Protein AF-A0A843GY68-F1 (afdb_monomer_lite)

Structure (mmCIF, N/CA/C/O backbone):
data_AF-A0A843GY68-F1
#
_entry.id   AF-A0A843GY68-F1
#
loop_
_atom_site.group_PDB
_atom_site.id
_atom_site.type_symbol
_atom_site.label_atom_id
_atom_site.label_alt_id
_atom_site.label_comp_id
_atom_site.label_asym_id
_atom_site.label_entity_id
_atom_site.label_seq_id
_atom_site.pdbx_PDB_ins_code
_atom_site.Cartn_x
_atom_site.Cartn_y
_atom_site.Cartn_z
_atom_site.occupancy
_atom_site.B_iso_or_equiv
_atom_site.auth_seq_id
_atom_site.auth_comp_id
_atom_site.auth_asym_id
_atom_site.auth_atom_id
_atom_site.pdbx_PDB_model_num
ATOM 1 N N . MET A 1 1 ? -12.288 -7.534 15.900 1.00 84.44 1 MET A N 1
ATOM 2 C CA . MET A 1 1 ? -11.804 -6.198 16.306 1.00 84.44 1 MET A CA 1
ATOM 3 C C . MET A 1 1 ? -12.496 -5.190 15.407 1.00 84.44 1 MET A C 1
ATOM 5 O O . MET A 1 1 ? -12.734 -5.537 14.259 1.00 84.44 1 MET A O 1
ATOM 9 N N . SER A 1 2 ? -12.893 -4.025 15.917 1.00 94.81 2 SER A N 1
ATOM 10 C CA . SER A 1 2 ? -13.623 -3.031 15.116 1.00 94.81 2 SER A CA 1
ATOM 11 C C . SER A 1 2 ? -12.687 -1.925 14.643 1.00 94.81 2 SER A C 1
ATOM 13 O O . SER A 1 2 ? -11.782 -1.533 15.379 1.00 94.81 2 SER A O 1
ATOM 15 N N . TRP A 1 3 ? -12.935 -1.399 13.444 1.00 97.69 3 TRP A N 1
ATOM 16 C CA . TRP A 1 3 ? -12.211 -0.249 12.907 1.00 97.69 3 TRP A CA 1
ATOM 17 C C . TRP A 1 3 ? -12.383 0.993 13.786 1.00 97.69 3 TRP A C 1
ATOM 19 O O . TRP A 1 3 ? -13.499 1.360 14.160 1.00 97.69 3 TRP A O 1
ATOM 29 N N . ILE A 1 4 ? -11.280 1.690 14.050 1.00 97.62 4 ILE A N 1
ATOM 30 C CA . ILE A 1 4 ? -11.288 3.052 14.583 1.00 97.62 4 ILE A CA 1
ATOM 31 C C . ILE A 1 4 ? -11.214 4.006 13.397 1.00 97.62 4 ILE A C 1
ATOM 33 O O . ILE A 1 4 ? -10.227 4.023 12.667 1.00 97.62 4 ILE A O 1
ATOM 37 N N . ALA A 1 5 ? -12.255 4.807 13.184 1.00 96.25 5 ALA A N 1
ATOM 38 C CA . ALA A 1 5 ? -12.350 5.636 11.990 1.00 96.25 5 ALA A CA 1
ATOM 39 C C . ALA A 1 5 ? -12.949 7.016 12.277 1.00 96.25 5 ALA A C 1
ATOM 41 O O . ALA A 1 5 ? -13.860 7.166 13.090 1.00 96.25 5 ALA A O 1
ATOM 42 N N . ARG A 1 6 ? -12.411 8.044 11.611 1.00 93.75 6 ARG A N 1
ATOM 43 C CA . ARG A 1 6 ? -12.870 9.446 11.688 1.00 93.75 6 ARG A CA 1
ATOM 44 C C . ARG A 1 6 ? -12.268 10.285 10.563 1.00 93.75 6 ARG A C 1
ATOM 46 O O . ARG A 1 6 ? -11.302 9.871 9.944 1.00 93.75 6 ARG A O 1
ATOM 53 N N . GLN A 1 7 ? -12.746 11.511 10.364 1.00 87.81 7 GLN A N 1
ATOM 54 C CA . GLN A 1 7 ? -12.154 12.425 9.371 1.00 87.81 7 GLN A CA 1
ATOM 55 C C . GLN A 1 7 ? -10.707 12.845 9.712 1.00 87.81 7 GLN A C 1
ATOM 57 O O . GLN A 1 7 ? -9.918 13.156 8.824 1.00 87.81 7 GLN A O 1
ATOM 62 N N . GLY A 1 8 ? -10.351 12.865 11.002 1.00 88.56 8 GLY A N 1
ATOM 63 C CA . GLY A 1 8 ? -9.042 13.303 11.500 1.00 88.56 8 GLY A CA 1
ATOM 64 C C . GLY A 1 8 ? -7.941 12.237 11.465 1.00 88.56 8 GLY A C 1
ATOM 65 O O . GLY A 1 8 ? -8.099 11.150 10.917 1.00 88.56 8 GLY A O 1
ATOM 66 N N . ALA A 1 9 ? -6.781 12.564 12.044 1.00 92.25 9 ALA A N 1
ATOM 67 C CA . ALA A 1 9 ? -5.674 11.612 12.181 1.00 92.25 9 ALA A CA 1
ATOM 68 C C . ALA A 1 9 ? -5.931 10.653 13.347 1.00 92.25 9 ALA A C 1
ATOM 70 O O . ALA A 1 9 ? -6.607 11.007 14.324 1.00 92.25 9 ALA A O 1
ATOM 71 N N . LEU A 1 10 ? -5.375 9.453 13.244 1.00 95.56 10 LEU A N 1
ATOM 72 C CA . LEU A 1 10 ? -5.313 8.495 14.336 1.00 95.56 10 LEU A CA 1
ATOM 73 C C . LEU A 1 10 ? -4.013 8.668 15.126 1.00 95.56 10 LEU A C 1
ATOM 75 O O . LEU A 1 10 ? -2.998 9.144 14.615 1.00 95.56 10 LEU A O 1
ATOM 79 N N . THR A 1 11 ? -4.075 8.327 16.407 1.00 96.06 11 THR A N 1
ATOM 80 C CA . THR A 1 11 ? -2.903 8.148 17.266 1.00 96.06 11 THR A CA 1
ATOM 81 C C . THR A 1 11 ? -2.237 6.804 16.971 1.00 96.06 11 THR A C 1
ATOM 83 O O . THR A 1 11 ? -2.832 5.940 16.334 1.00 96.06 11 THR A O 1
ATOM 86 N N . GLN A 1 12 ? -1.018 6.596 17.475 1.00 94.94 12 GLN A N 1
ATOM 87 C CA . GLN A 1 12 ? -0.287 5.338 17.294 1.00 94.94 12 GLN A CA 1
ATOM 88 C C . GLN A 1 12 ? -1.085 4.107 17.765 1.00 94.94 12 GLN A C 1
ATOM 90 O O . GLN A 1 12 ? -1.214 3.149 17.017 1.00 94.94 12 GLN A O 1
ATOM 95 N N . SER A 1 13 ? -1.692 4.158 18.955 1.00 95.44 13 SER A N 1
ATOM 96 C CA . SER A 1 13 ? -2.490 3.040 19.488 1.00 95.44 13 SER A CA 1
ATOM 97 C C . SER A 1 13 ? -3.729 2.734 18.638 1.00 95.44 13 SER A C 1
ATOM 99 O O . SER A 1 13 ? -4.118 1.578 18.494 1.00 95.44 13 SER A O 1
ATOM 101 N N . GLU A 1 14 ? -4.356 3.755 18.056 1.00 97.44 14 GLU A N 1
ATOM 102 C CA . GLU A 1 14 ? -5.515 3.555 17.183 1.00 97.44 14 GLU A CA 1
ATOM 103 C C . GLU A 1 14 ? -5.102 3.001 15.815 1.00 97.44 14 GLU A C 1
ATOM 105 O O . GLU A 1 14 ? -5.816 2.177 15.245 1.00 97.44 14 GLU A O 1
ATOM 110 N N . MET A 1 15 ? -3.933 3.414 15.312 1.00 98.06 15 MET A N 1
ATOM 111 C CA . MET A 1 15 ? -3.320 2.813 14.128 1.00 98.06 15 MET A CA 1
ATOM 112 C C . MET A 1 15 ? -2.985 1.343 14.356 1.00 98.06 15 MET A C 1
ATOM 114 O O . MET A 1 15 ? -3.247 0.549 13.468 1.00 98.06 15 MET A O 1
ATOM 118 N N . GLU A 1 16 ? -2.460 0.972 15.524 1.00 97.12 16 GLU A N 1
ATOM 119 C CA . GLU A 1 16 ? -2.157 -0.423 15.878 1.00 97.12 16 GLU A CA 1
ATOM 120 C C . GLU A 1 16 ? -3.417 -1.299 15.886 1.00 97.12 16 GLU A C 1
ATOM 122 O O . GLU A 1 16 ? -3.423 -2.342 15.241 1.00 97.12 16 GLU A O 1
ATOM 127 N N . ASN A 1 17 ? -4.523 -0.835 16.487 1.00 97.56 17 ASN A N 1
ATOM 128 C CA . ASN A 1 17 ? -5.818 -1.530 16.401 1.00 97.56 17 ASN A CA 1
ATOM 129 C C . ASN A 1 17 ? -6.240 -1.771 14.942 1.00 97.56 17 ASN A C 1
ATOM 131 O O . ASN A 1 17 ? -6.686 -2.853 14.573 1.00 97.56 17 ASN A O 1
ATOM 135 N N . ASN A 1 18 ? -6.121 -0.756 14.089 1.00 98.69 18 ASN A N 1
ATOM 136 C CA . ASN A 1 18 ? -6.500 -0.908 12.687 1.00 98.69 18 ASN A CA 1
ATOM 137 C C . ASN A 1 18 ? -5.508 -1.785 11.914 1.00 98.69 18 ASN A C 1
ATOM 139 O O . ASN A 1 18 ? -5.925 -2.583 11.078 1.00 98.69 18 ASN A O 1
ATOM 143 N N . ALA A 1 19 ? -4.213 -1.680 12.207 1.00 98.44 19 ALA A N 1
ATOM 144 C CA . ALA A 1 19 ? -3.177 -2.508 11.614 1.00 98.44 19 ALA A CA 1
ATOM 145 C C . ALA A 1 19 ? -3.418 -3.988 11.921 1.00 98.44 19 ALA A C 1
ATOM 147 O O . ALA A 1 19 ? -3.314 -4.799 11.009 1.00 98.44 19 ALA A O 1
ATOM 148 N N . ASP A 1 20 ? -3.832 -4.344 13.140 1.00 98.25 20 ASP A N 1
ATOM 149 C CA . ASP A 1 20 ? -4.188 -5.722 13.496 1.00 98.25 20 ASP A CA 1
ATOM 150 C C . ASP A 1 20 ? -5.301 -6.294 12.602 1.00 98.25 20 ASP A C 1
ATOM 152 O O . ASP A 1 20 ? -5.239 -7.462 12.207 1.00 98.25 20 ASP A O 1
ATOM 156 N N . ILE A 1 21 ? -6.290 -5.477 12.219 1.00 98.56 21 ILE A N 1
ATOM 157 C CA . ILE A 1 21 ? -7.351 -5.879 11.280 1.00 98.56 21 ILE A CA 1
ATOM 158 C C . ILE A 1 21 ? -6.764 -6.135 9.886 1.00 98.56 21 ILE A C 1
ATOM 160 O O . ILE A 1 21 ? -7.010 -7.190 9.296 1.00 98.56 21 ILE A O 1
ATOM 164 N N . VAL A 1 22 ? -5.942 -5.207 9.380 1.00 98.75 22 VAL A N 1
ATOM 165 C CA . VAL A 1 22 ? -5.261 -5.337 8.078 1.00 98.75 22 VAL A CA 1
ATOM 166 C C . VAL A 1 22 ? -4.391 -6.593 8.033 1.00 98.75 22 VAL A C 1
ATOM 168 O O . VAL A 1 22 ? -4.473 -7.377 7.087 1.00 98.75 22 VAL A O 1
ATOM 171 N N . ILE A 1 23 ? -3.577 -6.797 9.070 1.00 98.62 23 ILE A N 1
ATOM 172 C CA . ILE A 1 23 ? -2.660 -7.929 9.211 1.00 98.62 23 ILE A CA 1
ATOM 173 C C . ILE A 1 23 ? -3.448 -9.235 9.222 1.00 98.62 23 ILE A C 1
ATOM 175 O O . ILE A 1 23 ? -3.124 -10.148 8.462 1.00 98.62 23 ILE A O 1
ATOM 179 N N . ALA A 1 24 ? -4.492 -9.329 10.049 1.00 98.19 24 ALA 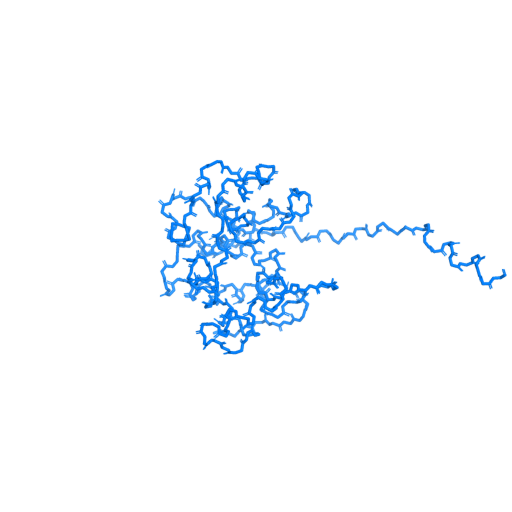A N 1
ATOM 180 C CA . ALA A 1 24 ? -5.314 -10.529 10.145 1.00 98.19 24 ALA A CA 1
ATOM 181 C C . ALA A 1 24 ? -5.966 -10.876 8.799 1.00 98.19 24 ALA A C 1
ATOM 183 O O . ALA A 1 24 ? -5.886 -12.026 8.359 1.00 98.19 24 ALA A O 1
ATOM 184 N N . TYR A 1 25 ? -6.556 -9.889 8.118 1.00 98.50 25 TYR A N 1
ATOM 185 C CA . TYR A 1 25 ? -7.191 -10.104 6.822 1.00 98.50 25 TYR A CA 1
ATOM 186 C C . TYR A 1 25 ? -6.181 -10.542 5.755 1.00 98.50 25 TYR A C 1
ATOM 188 O O . TYR A 1 25 ? -6.357 -11.595 5.139 1.00 98.50 25 TYR A O 1
ATOM 196 N N . TYR A 1 26 ? -5.089 -9.801 5.558 1.00 98.69 26 TYR A N 1
ATOM 197 C CA . TYR A 1 26 ? -4.126 -10.125 4.506 1.00 98.69 26 TYR A CA 1
ATOM 198 C C . TYR A 1 26 ? -3.359 -11.428 4.759 1.00 98.69 26 TYR A C 1
ATOM 200 O O . TYR A 1 26 ? -3.131 -12.184 3.811 1.00 98.69 26 TYR A O 1
ATOM 208 N N . ARG A 1 27 ? -3.060 -11.775 6.018 1.00 98.44 27 ARG A N 1
ATOM 209 C CA . ARG A 1 27 ? -2.537 -13.110 6.355 1.00 98.44 27 ARG A CA 1
ATOM 210 C C . ARG A 1 27 ? -3.541 -14.211 6.025 1.00 98.44 27 ARG A C 1
ATOM 212 O O . ARG A 1 27 ? -3.147 -15.242 5.487 1.00 98.44 27 ARG A O 1
ATOM 219 N N . SER A 1 28 ? -4.835 -13.993 6.287 1.00 98.00 28 SER A N 1
ATOM 220 C CA . SER A 1 28 ? -5.879 -14.995 6.012 1.00 98.00 28 SER A CA 1
ATOM 221 C C . SER A 1 28 ? -6.009 -15.357 4.527 1.00 98.00 28 SER A C 1
ATOM 223 O O . SER A 1 28 ? -6.431 -16.466 4.206 1.00 98.00 28 SER A O 1
ATOM 225 N N . ILE A 1 29 ? -5.596 -14.459 3.625 1.00 97.75 29 ILE A N 1
ATOM 226 C CA . ILE A 1 29 ? -5.596 -14.681 2.170 1.00 97.75 29 ILE A CA 1
ATOM 227 C C . ILE A 1 29 ? -4.186 -14.915 1.594 1.00 97.75 29 ILE A C 1
ATOM 229 O O . ILE A 1 29 ? -4.014 -14.915 0.373 1.00 97.75 29 ILE A O 1
ATOM 233 N N . GLY A 1 30 ? -3.184 -15.126 2.455 1.00 97.94 30 GLY A N 1
ATOM 234 C CA . GLY A 1 30 ? -1.840 -15.564 2.072 1.00 97.94 30 GLY A CA 1
ATOM 235 C C . GLY A 1 30 ? -0.910 -14.480 1.517 1.00 97.94 30 GLY A C 1
ATOM 236 O O . GLY A 1 30 ? -0.037 -14.805 0.713 1.00 97.94 30 GLY A O 1
ATOM 237 N N . ILE A 1 31 ? -1.085 -13.210 1.896 1.00 98.62 31 ILE A N 1
ATOM 238 C CA . ILE A 1 31 ? -0.130 -12.146 1.537 1.00 98.62 31 ILE A CA 1
ATOM 239 C C . ILE A 1 31 ? 1.125 -12.255 2.413 1.00 98.62 31 ILE A C 1
ATOM 241 O O . ILE A 1 31 ? 1.020 -12.524 3.608 1.00 98.62 31 ILE A O 1
ATOM 245 N N . ASP A 1 32 ? 2.303 -12.029 1.822 1.00 98.69 32 ASP A N 1
ATOM 246 C CA . ASP A 1 32 ? 3.580 -12.046 2.546 1.00 98.69 32 ASP A CA 1
ATOM 247 C C . ASP A 1 32 ? 3.650 -10.937 3.608 1.00 98.69 32 ASP A C 1
ATOM 249 O O . ASP A 1 32 ? 3.289 -9.788 3.344 1.00 98.69 32 ASP A O 1
ATOM 253 N N . ASP A 1 33 ? 4.186 -11.246 4.791 1.00 98.69 33 ASP A N 1
ATOM 254 C CA . ASP A 1 33 ? 4.285 -10.292 5.904 1.00 98.69 33 ASP A CA 1
ATOM 255 C C . ASP A 1 33 ? 5.135 -9.055 5.546 1.00 98.69 33 ASP A C 1
ATOM 257 O O . ASP A 1 33 ? 4.864 -7.950 6.030 1.00 98.69 33 ASP A O 1
ATOM 261 N N . SER A 1 34 ? 6.142 -9.179 4.671 1.00 98.75 34 SER A N 1
ATOM 262 C CA . SER A 1 34 ? 6.937 -8.018 4.239 1.00 98.75 34 SER A CA 1
ATOM 263 C C . SER A 1 34 ? 6.105 -7.101 3.350 1.00 98.75 34 SER A C 1
ATOM 265 O O . SER A 1 34 ? 6.209 -5.876 3.449 1.00 98.75 34 SER A O 1
ATOM 267 N N . THR A 1 35 ? 5.233 -7.686 2.530 1.00 98.88 35 THR A N 1
ATOM 268 C CA . THR A 1 35 ? 4.278 -6.951 1.701 1.00 98.88 35 THR A CA 1
ATOM 269 C C . THR A 1 35 ? 3.173 -6.312 2.538 1.00 98.88 35 THR A C 1
ATOM 271 O O . THR A 1 35 ? 2.864 -5.139 2.328 1.00 98.88 35 THR A O 1
ATOM 274 N N . ILE A 1 36 ? 2.635 -7.010 3.543 1.00 98.88 36 ILE A N 1
ATOM 275 C CA . ILE A 1 36 ? 1.677 -6.430 4.500 1.00 98.88 36 ILE A CA 1
ATOM 276 C C . ILE A 1 36 ? 2.300 -5.214 5.195 1.00 98.88 36 ILE A C 1
ATOM 278 O O . ILE A 1 36 ? 1.698 -4.140 5.227 1.00 98.88 36 ILE A O 1
ATOM 282 N N . SER A 1 37 ? 3.540 -5.349 5.675 1.00 98.81 37 SER A N 1
ATOM 283 C CA . SER A 1 37 ? 4.295 -4.254 6.300 1.00 98.81 37 SER A CA 1
ATOM 284 C C . SER A 1 37 ? 4.462 -3.054 5.366 1.00 98.81 37 SER A C 1
ATOM 286 O O . SER A 1 37 ? 4.322 -1.906 5.784 1.00 98.81 37 SER A O 1
ATOM 288 N N . ALA A 1 38 ? 4.763 -3.308 4.091 1.00 98.88 38 ALA A N 1
ATOM 289 C CA . ALA A 1 38 ? 4.929 -2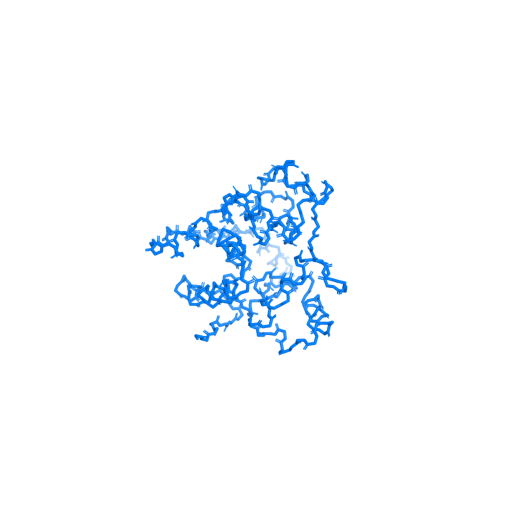.281 3.070 1.00 98.88 38 ALA A CA 1
ATOM 290 C C . ALA A 1 38 ? 3.631 -1.520 2.767 1.00 98.88 38 ALA A C 1
ATOM 292 O O . ALA A 1 38 ? 3.656 -0.290 2.656 1.00 98.88 38 ALA A O 1
ATOM 293 N N . ILE A 1 39 ? 2.507 -2.234 2.664 1.00 98.88 39 ILE A N 1
ATOM 294 C CA . ILE A 1 39 ? 1.180 -1.634 2.481 1.00 98.88 39 ILE A CA 1
ATOM 295 C C . ILE A 1 39 ? 0.828 -0.782 3.707 1.00 98.88 39 ILE A C 1
ATOM 297 O O . ILE A 1 39 ? 0.478 0.386 3.549 1.00 98.88 39 ILE A O 1
ATOM 301 N N . LEU A 1 40 ? 1.014 -1.303 4.925 1.00 98.88 40 LEU A N 1
ATOM 302 C CA . LEU A 1 40 ? 0.791 -0.553 6.169 1.00 98.88 40 LEU A CA 1
ATOM 303 C C . LEU A 1 40 ? 1.660 0.703 6.263 1.00 98.88 40 LEU A C 1
ATOM 305 O O . LEU A 1 40 ? 1.170 1.765 6.640 1.00 98.88 40 LEU A O 1
ATOM 309 N N . GLY A 1 41 ? 2.934 0.613 5.872 1.00 98.69 41 GLY A N 1
ATOM 310 C CA . GLY A 1 41 ? 3.836 1.763 5.851 1.00 98.69 41 GLY A CA 1
ATOM 311 C C . GLY A 1 41 ? 3.352 2.885 4.930 1.00 98.69 41 GLY A C 1
ATOM 312 O O . GLY A 1 41 ? 3.528 4.062 5.249 1.00 98.69 41 GLY A O 1
ATOM 313 N N . ASN A 1 42 ? 2.698 2.543 3.818 1.00 98.81 42 ASN A N 1
ATOM 314 C CA . ASN A 1 42 ? 2.052 3.520 2.946 1.00 98.81 42 ASN A CA 1
ATOM 315 C C . ASN A 1 42 ? 0.731 4.025 3.542 1.00 98.81 42 ASN A C 1
ATOM 317 O O . ASN A 1 42 ? 0.589 5.234 3.703 1.00 98.81 42 ASN A O 1
ATOM 321 N N . MET A 1 43 ? -0.160 3.138 3.996 1.00 98.75 43 MET A N 1
ATOM 322 C CA . MET A 1 43 ? -1.428 3.509 4.646 1.00 98.75 43 MET A CA 1
ATOM 323 C C . MET A 1 43 ? -1.236 4.436 5.857 1.00 98.75 43 MET A C 1
ATOM 325 O O . MET A 1 43 ? -2.037 5.341 6.086 1.00 98.75 43 MET A O 1
ATOM 329 N N . GLU A 1 44 ? -0.174 4.256 6.646 1.00 98.38 44 GLU A N 1
ATOM 330 C CA . GLU A 1 44 ? 0.170 5.165 7.745 1.00 98.38 44 GLU A CA 1
ATOM 331 C C . GLU A 1 44 ? 0.438 6.586 7.232 1.00 98.38 44 GLU A C 1
ATOM 333 O O . GLU A 1 44 ? -0.048 7.560 7.809 1.00 98.38 44 GLU A O 1
ATOM 338 N N . ASN A 1 45 ? 1.200 6.708 6.142 1.00 96.75 45 ASN A N 1
ATOM 339 C CA . ASN A 1 45 ? 1.577 7.999 5.575 1.00 96.75 45 ASN A CA 1
ATOM 340 C C . ASN A 1 45 ? 0.430 8.659 4.797 1.00 96.75 45 ASN A C 1
ATOM 342 O O . ASN A 1 45 ? 0.357 9.886 4.797 1.00 96.75 45 ASN A O 1
ATOM 346 N N . GLU A 1 46 ? -0.467 7.869 4.206 1.00 96.25 46 GLU A N 1
ATOM 347 C CA . GLU A 1 46 ? -1.651 8.357 3.496 1.00 96.25 46 GLU A CA 1
ATOM 348 C C . GLU A 1 46 ? -2.779 8.757 4.451 1.00 96.25 46 GLU A C 1
ATOM 350 O O . GLU A 1 46 ? -3.347 9.848 4.368 1.00 96.25 46 GLU A O 1
ATOM 355 N N . SER A 1 47 ? -3.110 7.876 5.396 1.00 97.56 47 SER A N 1
ATOM 356 C CA . SER A 1 47 ? -4.358 7.985 6.145 1.00 97.56 47 SER A CA 1
ATOM 357 C C . SER A 1 47 ? -4.229 7.835 7.645 1.00 97.56 47 SER A C 1
ATOM 359 O O . SER A 1 47 ? -5.233 7.982 8.339 1.00 97.56 47 SER A O 1
ATOM 361 N N . THR A 1 48 ? -3.033 7.584 8.185 1.00 97.81 48 THR A N 1
ATOM 362 C CA . THR A 1 48 ? -2.880 7.035 9.542 1.00 97.81 48 THR A CA 1
ATOM 363 C C . THR A 1 48 ? -3.726 5.766 9.712 1.00 97.81 48 THR A C 1
ATOM 365 O O . THR A 1 48 ? -4.429 5.629 10.704 1.00 97.81 48 THR A O 1
ATOM 368 N N . ILE A 1 49 ? -3.722 4.886 8.698 1.00 98.50 49 ILE A N 1
ATOM 369 C CA . ILE A 1 49 ? -4.465 3.608 8.658 1.00 98.50 49 ILE A CA 1
ATOM 370 C C . ILE A 1 49 ? -5.950 3.807 9.005 1.00 98.50 49 ILE A C 1
ATOM 372 O O . ILE A 1 49 ? -6.521 3.114 9.844 1.00 98.50 49 ILE A O 1
ATOM 376 N N . ASN A 1 50 ? -6.582 4.813 8.402 1.00 98.25 50 ASN A N 1
ATOM 377 C CA . ASN A 1 50 ? -7.940 5.229 8.743 1.00 98.25 50 ASN A CA 1
ATOM 378 C C . ASN A 1 50 ? -8.856 5.164 7.515 1.00 98.25 50 ASN A C 1
ATOM 380 O O . ASN A 1 50 ? -8.708 5.984 6.603 1.00 98.25 50 ASN A O 1
ATOM 384 N N . PRO A 1 51 ? -9.855 4.266 7.498 1.00 98.00 51 PRO A N 1
ATOM 385 C CA . PRO A 1 51 ? -10.717 4.081 6.332 1.00 98.00 51 PRO A CA 1
ATOM 386 C C . PRO A 1 51 ? -11.672 5.259 6.074 1.00 98.00 51 PRO A C 1
ATOM 388 O O . PRO A 1 51 ? -12.274 5.330 5.006 1.00 98.00 51 PRO A O 1
ATOM 391 N N . LEU A 1 52 ? -11.800 6.209 7.011 1.00 96.62 52 LEU A N 1
ATOM 392 C CA . LEU A 1 52 ? -12.610 7.425 6.852 1.00 96.62 52 LEU A CA 1
ATOM 393 C C . LEU A 1 52 ? -11.775 8.706 6.723 1.00 96.62 52 LEU A C 1
ATOM 395 O O . LEU A 1 52 ? -12.329 9.809 6.802 1.00 96.62 52 LEU A O 1
ATOM 399 N N . ARG A 1 53 ? -10.454 8.595 6.527 1.00 95.19 53 ARG A N 1
ATOM 400 C CA . ARG A 1 53 ? -9.618 9.771 6.288 1.00 95.19 53 ARG A CA 1
ATOM 401 C C . ARG A 1 53 ? -10.063 10.484 5.015 1.00 95.19 53 ARG A C 1
ATOM 403 O O . ARG A 1 53 ? -10.173 9.861 3.964 1.00 95.19 53 ARG A O 1
ATOM 410 N N . GLN A 1 54 ? -10.228 11.798 5.110 1.00 91.12 54 GLN A N 1
ATOM 411 C CA . GLN A 1 54 ? -10.432 12.683 3.966 1.00 91.12 54 GLN A CA 1
ATOM 412 C C . GLN A 1 54 ? -9.256 13.646 3.843 1.00 91.12 54 GLN A C 1
ATOM 414 O O . GLN A 1 54 ? -8.777 14.185 4.846 1.00 91.12 54 GLN A O 1
ATOM 419 N N . GLU A 1 55 ? -8.796 13.867 2.617 1.00 85.38 55 GLU A N 1
ATOM 420 C CA . GLU A 1 55 ? -7.787 14.874 2.325 1.00 85.38 55 GLU A CA 1
ATOM 421 C C . GLU A 1 55 ? -8.338 16.281 2.611 1.00 85.38 55 GLU A C 1
ATOM 423 O O . GLU A 1 55 ? -9.392 16.682 2.108 1.00 85.38 55 GLU A O 1
ATOM 428 N N . THR A 1 56 ? -7.622 17.075 3.409 1.00 80.12 56 THR A N 1
ATOM 429 C CA . THR A 1 56 ? -8.042 18.447 3.717 1.00 80.12 56 THR A CA 1
ATOM 430 C C . THR A 1 56 ? -7.948 19.327 2.471 1.00 80.12 56 THR A C 1
ATOM 432 O O . THR A 1 56 ? -6.857 19.721 2.071 1.00 80.12 56 THR A O 1
ATOM 435 N N . GLY A 1 57 ? -9.098 19.698 1.902 1.00 75.75 57 GLY A N 1
ATOM 436 C CA . GLY A 1 57 ? -9.165 20.569 0.723 1.00 75.75 57 GLY A CA 1
ATOM 437 C C . GLY A 1 57 ? -8.844 19.871 -0.601 1.00 75.75 57 GLY A C 1
ATOM 438 O O . GLY A 1 57 ? -8.679 20.559 -1.606 1.00 75.75 57 GLY A O 1
ATOM 439 N N . GLY A 1 58 ? -8.768 18.537 -0.601 1.00 83.06 58 GLY A N 1
ATOM 440 C CA . GLY A 1 58 ? -8.520 17.721 -1.786 1.00 83.06 58 GLY A CA 1
ATOM 441 C C . GLY A 1 58 ? -9.623 16.693 -2.030 1.00 83.06 58 GLY A C 1
ATOM 442 O O . GLY A 1 58 ? -10.785 16.947 -1.705 1.00 83.06 58 GLY A O 1
ATOM 443 N N . GLN A 1 59 ? -9.287 15.572 -2.670 1.00 88.81 59 GLN A N 1
ATOM 444 C CA . GLN A 1 59 ? -10.254 14.547 -3.110 1.00 88.81 59 GLN A CA 1
ATOM 445 C C . GLN A 1 59 ? -9.878 13.123 -2.670 1.00 88.81 59 GLN A C 1
ATOM 447 O O . GLN A 1 59 ? -10.616 12.188 -2.994 1.00 88.81 59 GLN A O 1
ATOM 452 N N . GLY A 1 60 ? -8.768 12.967 -1.940 1.00 91.31 60 GLY A N 1
ATOM 453 C CA . GLY A 1 60 ? -8.335 11.694 -1.373 1.00 91.31 60 GLY A CA 1
ATOM 454 C C . GLY A 1 60 ? -9.264 11.176 -0.275 1.00 91.31 60 GLY A C 1
ATOM 455 O O . GLY A 1 60 ? -9.734 11.932 0.586 1.00 91.31 60 GLY A O 1
ATOM 456 N N . PHE A 1 61 ? -9.527 9.869 -0.297 1.00 96.44 61 PHE A N 1
ATOM 457 C CA . PHE A 1 61 ? -10.361 9.190 0.695 1.00 96.44 61 PHE A CA 1
ATOM 458 C C . PHE A 1 61 ? -9.806 7.818 1.087 1.00 96.44 61 PHE A C 1
ATOM 460 O O . PHE A 1 61 ? -9.280 7.093 0.249 1.00 96.44 61 PHE A O 1
ATOM 467 N N . GLY A 1 62 ? -9.989 7.431 2.348 1.00 97.44 62 GLY A N 1
ATOM 468 C CA . GLY A 1 62 ? -9.763 6.064 2.817 1.00 97.44 62 GLY A CA 1
ATOM 469 C C . GLY A 1 62 ? -8.298 5.694 3.037 1.00 97.44 62 GLY A C 1
ATOM 470 O O . GLY A 1 62 ? -7.424 6.565 3.092 1.00 97.44 62 GLY A O 1
ATOM 471 N N . LEU A 1 63 ? -8.056 4.387 3.191 1.00 98.44 63 LEU A N 1
ATOM 472 C CA . LEU A 1 63 ? -6.789 3.807 3.655 1.00 98.44 63 LEU A CA 1
ATOM 473 C C . LEU A 1 63 ? -5.566 4.244 2.836 1.00 98.44 63 LEU A C 1
ATOM 475 O O . LEU A 1 63 ? -4.535 4.565 3.426 1.00 98.44 63 LEU A O 1
ATOM 479 N N . VAL A 1 64 ? -5.709 4.279 1.511 1.00 97.94 64 VAL A N 1
ATOM 480 C CA . VAL A 1 64 ? -4.654 4.613 0.532 1.00 97.94 64 VAL A CA 1
ATOM 481 C C . VAL A 1 64 ? -4.948 5.924 -0.209 1.00 97.94 64 VAL A C 1
ATOM 483 O O . VAL A 1 64 ? -4.414 6.181 -1.273 1.00 97.94 64 VAL A O 1
ATOM 486 N N . GLN A 1 65 ? -5.850 6.758 0.327 1.00 96.75 65 GLN A N 1
ATOM 487 C CA . GLN A 1 65 ? -6.214 8.053 -0.267 1.00 96.75 65 GLN A CA 1
ATOM 488 C C . GLN A 1 65 ? -6.583 7.973 -1.764 1.00 96.75 65 GLN A C 1
ATOM 490 O O . GLN A 1 65 ? -6.087 8.757 -2.574 1.00 96.75 65 GLN A O 1
ATOM 495 N N . TRP A 1 66 ? -7.517 7.081 -2.133 1.00 97.69 66 TRP A N 1
ATOM 496 C CA . TRP A 1 66 ? -8.058 7.016 -3.499 1.00 97.69 66 TRP A CA 1
ATOM 497 C C . TRP A 1 66 ? -8.463 8.406 -3.981 1.00 97.69 66 TRP A C 1
ATOM 499 O O . TRP A 1 66 ? -9.304 9.063 -3.358 1.00 97.69 66 TRP A O 1
ATOM 509 N N . THR A 1 67 ? -7.856 8.842 -5.083 1.00 93.38 67 THR A N 1
ATOM 510 C CA . THR A 1 67 ? -7.969 10.216 -5.568 1.00 93.38 67 THR A CA 1
ATOM 511 C C . THR A 1 67 ? -8.331 10.234 -7.057 1.00 93.38 67 THR A C 1
ATOM 513 O O . THR A 1 67 ? -7.510 9.837 -7.882 1.00 93.38 67 THR A O 1
ATOM 516 N N . PRO A 1 68 ? -9.520 10.747 -7.434 1.00 94.81 68 PRO A N 1
ATOM 517 C CA . PRO A 1 68 ? -10.628 11.144 -6.555 1.00 94.81 68 PRO A CA 1
ATOM 518 C C . PRO A 1 68 ? -11.340 9.936 -5.914 1.00 94.81 68 PRO A C 1
ATOM 520 O O . PRO A 1 68 ? -11.287 8.826 -6.439 1.00 94.81 68 PRO A O 1
ATOM 523 N N . VAL A 1 69 ? -12.100 10.163 -4.833 1.00 95.19 69 VAL A N 1
ATOM 524 C CA . VAL A 1 69 ? -12.915 9.128 -4.149 1.00 95.19 69 VAL A CA 1
ATOM 525 C C . VAL A 1 69 ? -13.833 8.316 -5.078 1.00 95.19 69 VAL A C 1
ATOM 527 O O . VAL A 1 69 ? -14.171 7.171 -4.773 1.00 95.19 69 VAL A O 1
ATOM 530 N N . SER A 1 70 ? -14.226 8.870 -6.230 1.00 96.00 70 SER A N 1
ATOM 531 C CA . SER A 1 70 ? -15.046 8.165 -7.219 1.00 96.00 70 SER A CA 1
ATOM 532 C C . SER A 1 70 ? -14.355 6.940 -7.826 1.00 96.00 70 SER A C 1
ATOM 534 O O . SER A 1 70 ? -15.056 6.038 -8.279 1.00 96.00 70 SER A O 1
ATOM 536 N N . VAL A 1 71 ? -13.018 6.858 -7.789 1.00 97.44 71 VAL A N 1
ATOM 537 C CA . VAL A 1 71 ? -12.267 5.652 -8.181 1.00 97.44 71 VAL A CA 1
ATOM 538 C C . VAL A 1 71 ? -12.649 4.487 -7.270 1.00 97.44 71 VAL A C 1
ATOM 540 O O . VAL A 1 71 ? -13.143 3.471 -7.754 1.00 97.44 71 VAL A O 1
ATOM 543 N N . LEU A 1 72 ? -12.560 4.673 -5.947 1.00 98.19 72 LEU A N 1
ATOM 544 C CA . LEU A 1 72 ? -12.967 3.657 -4.973 1.00 98.19 72 LEU A CA 1
ATOM 545 C C . LEU A 1 72 ? -14.448 3.281 -5.129 1.00 98.19 72 LEU A C 1
ATOM 547 O O . LEU A 1 72 ? -14.792 2.102 -5.100 1.00 98.19 72 LEU A O 1
ATOM 551 N N . GLN A 1 73 ? -15.334 4.264 -5.315 1.00 98.19 73 GLN A N 1
ATOM 552 C CA . GLN A 1 73 ? -16.769 4.013 -5.516 1.00 98.19 73 GLN A CA 1
ATOM 553 C C . GLN A 1 73 ? -17.040 3.177 -6.778 1.00 98.19 73 GLN A C 1
ATOM 555 O O . GLN A 1 73 ? -17.848 2.244 -6.748 1.00 98.19 73 GLN A O 1
ATOM 560 N N . SER A 1 74 ? -16.349 3.492 -7.876 1.00 98.38 74 SER A N 1
ATOM 561 C CA . SER A 1 74 ? -16.420 2.743 -9.131 1.00 98.38 74 SER A CA 1
ATOM 562 C C . SER A 1 74 ? -15.899 1.319 -8.948 1.00 98.38 74 SER A C 1
ATOM 564 O O . SER A 1 74 ? -16.577 0.365 -9.319 1.00 98.38 74 SER A O 1
ATOM 566 N N . HIS A 1 75 ? -14.750 1.145 -8.291 1.00 98.62 75 HIS A N 1
ATOM 567 C CA . HIS A 1 75 ? -14.162 -0.175 -8.061 1.00 98.62 75 HIS A CA 1
ATOM 568 C C . HIS A 1 75 ? -15.022 -1.038 -7.135 1.00 98.62 75 HIS A C 1
ATOM 570 O O . HIS A 1 75 ? -15.250 -2.208 -7.432 1.00 98.62 75 HIS A O 1
ATOM 576 N N . CYS A 1 76 ? -15.603 -0.453 -6.084 1.00 98.62 76 CYS A N 1
ATOM 577 C CA . CYS A 1 76 ? -16.605 -1.119 -5.252 1.00 98.62 76 CYS A CA 1
ATOM 578 C C . CYS A 1 76 ? -17.802 -1.591 -6.089 1.00 98.62 76 CYS A C 1
ATOM 580 O O . CYS A 1 76 ? -18.221 -2.738 -5.969 1.00 98.62 76 CYS A O 1
ATOM 582 N N . THR A 1 77 ? -18.307 -0.742 -6.990 1.00 98.50 77 THR A N 1
ATOM 583 C CA . THR A 1 77 ? -19.415 -1.094 -7.893 1.00 98.50 77 THR A CA 1
ATOM 584 C C . THR A 1 77 ? -19.038 -2.251 -8.821 1.00 98.50 77 THR A C 1
ATOM 586 O O . THR A 1 77 ? -19.781 -3.227 -8.906 1.00 98.50 77 THR A O 1
ATOM 589 N N . THR A 1 78 ? -17.869 -2.188 -9.466 1.00 98.50 78 THR A N 1
ATOM 590 C CA . THR A 1 78 ? -17.355 -3.244 -10.357 1.00 98.50 78 THR A CA 1
ATOM 591 C C . THR A 1 78 ? -17.177 -4.579 -9.632 1.00 98.50 78 THR A C 1
ATOM 593 O O . THR A 1 78 ? -17.422 -5.635 -10.213 1.00 98.50 78 THR A O 1
ATOM 596 N N . LEU A 1 79 ? -16.770 -4.545 -8.363 1.00 98.44 79 LEU A N 1
ATOM 597 C CA . LEU A 1 79 ? -16.526 -5.734 -7.544 1.00 98.44 79 LEU A CA 1
ATOM 598 C C . LEU A 1 79 ? -17.771 -6.223 -6.785 1.00 98.44 79 LEU A C 1
ATOM 600 O O . LEU A 1 79 ? -17.714 -7.275 -6.154 1.00 98.44 79 LEU A O 1
ATOM 604 N N . GLY A 1 80 ? -18.886 -5.486 -6.829 1.00 98.31 80 GLY A N 1
ATOM 605 C CA . GLY A 1 80 ? -20.089 -5.805 -6.055 1.00 98.31 80 GLY A CA 1
ATOM 606 C C . GLY A 1 80 ? -19.912 -5.640 -4.539 1.00 98.31 80 GLY A C 1
ATOM 607 O O . GLY A 1 80 ? -20.558 -6.345 -3.767 1.00 98.31 80 GLY A O 1
ATOM 608 N N . LEU A 1 81 ? -19.032 -4.731 -4.108 1.00 98.38 81 LEU A N 1
ATOM 609 C CA . LEU A 1 81 ? -18.707 -4.467 -2.706 1.00 98.38 81 LEU A CA 1
ATOM 610 C C . LEU A 1 81 ? -19.379 -3.180 -2.208 1.00 98.38 81 LEU A C 1
ATOM 612 O O . LEU A 1 81 ? -19.474 -2.189 -2.930 1.00 98.38 81 LEU A O 1
ATOM 616 N N . SER A 1 82 ? -19.839 -3.168 -0.954 1.00 97.56 82 SER A N 1
ATOM 617 C CA . SER A 1 82 ? -20.412 -1.974 -0.317 1.00 97.56 82 SER A CA 1
ATOM 618 C C . SER A 1 82 ? -20.462 -2.106 1.216 1.00 97.56 82 SER A C 1
ATOM 620 O O . SER A 1 82 ? -20.554 -3.235 1.699 1.00 97.56 82 SER A O 1
ATOM 622 N N . PRO A 1 83 ? -20.465 -0.991 1.976 1.00 97.69 83 PRO A N 1
ATOM 623 C CA . PRO A 1 83 ? -20.248 0.383 1.518 1.00 97.69 83 PRO A CA 1
ATOM 624 C C . PRO A 1 83 ? -18.750 0.712 1.379 1.00 97.69 83 PRO A C 1
ATOM 626 O O . PRO A 1 83 ? -17.925 0.220 2.137 1.00 97.69 83 PRO A O 1
ATOM 629 N N . TYR A 1 84 ? -18.390 1.616 0.461 1.00 97.38 84 TYR A N 1
ATOM 630 C CA . TYR A 1 84 ? -16.987 2.016 0.232 1.00 97.38 84 TYR A CA 1
ATOM 631 C C . TYR A 1 84 ? -16.317 2.688 1.449 1.00 97.38 84 TYR A C 1
ATOM 633 O O . TYR A 1 84 ? -15.099 2.829 1.514 1.00 97.38 84 TYR A O 1
ATOM 641 N N . THR A 1 85 ? -17.115 3.143 2.415 1.00 96.88 85 THR A N 1
ATOM 642 C CA . THR A 1 85 ? -16.658 3.751 3.669 1.00 96.88 85 THR A CA 1
ATOM 643 C C . THR A 1 85 ? -16.214 2.724 4.713 1.00 96.88 85 THR A C 1
ATOM 645 O O . THR A 1 85 ? -15.703 3.118 5.758 1.00 96.88 85 THR A O 1
ATOM 648 N N . ASP A 1 86 ? -16.444 1.434 4.467 1.00 97.81 86 ASP A N 1
ATOM 649 C CA . ASP A 1 86 ? -16.012 0.345 5.339 1.00 97.81 86 ASP A CA 1
ATOM 650 C C . ASP A 1 86 ? -14.547 -0.022 5.055 1.00 97.81 86 ASP A C 1
ATOM 652 O O . ASP A 1 86 ? -14.143 -0.188 3.901 1.00 97.81 86 ASP A O 1
ATOM 656 N N . GLY A 1 87 ? -13.745 -0.152 6.114 1.00 98.19 87 GLY A N 1
ATOM 657 C CA . GLY A 1 87 ? -12.351 -0.565 6.003 1.00 98.19 87 GLY A CA 1
ATOM 658 C C . GLY A 1 87 ? -12.202 -1.987 5.463 1.00 98.19 87 GLY A C 1
ATOM 659 O O . GLY A 1 87 ? -11.317 -2.219 4.644 1.00 98.19 87 GLY A O 1
ATOM 660 N N . ASP A 1 88 ? -13.101 -2.910 5.814 1.00 98.50 88 ASP A N 1
ATOM 661 C CA . ASP A 1 88 ? -13.054 -4.291 5.311 1.00 98.50 88 ASP A CA 1
ATOM 662 C C . ASP A 1 88 ? -13.329 -4.345 3.803 1.00 98.50 88 ASP A C 1
ATOM 664 O O . ASP A 1 88 ? -12.729 -5.137 3.072 1.00 98.50 88 ASP A O 1
ATOM 668 N N . VAL A 1 89 ? -14.211 -3.468 3.315 1.00 98.75 89 VAL A N 1
ATOM 669 C CA . VAL A 1 89 ? -14.469 -3.296 1.879 1.00 98.75 89 VAL A CA 1
ATOM 670 C C . VAL A 1 89 ? -13.245 -2.702 1.187 1.00 98.75 89 VAL A C 1
ATOM 672 O O . VAL A 1 89 ? -12.825 -3.214 0.154 1.00 98.75 89 VAL A O 1
ATOM 675 N N . GLN A 1 90 ? -12.624 -1.673 1.766 1.00 98.81 90 GLN A N 1
ATOM 676 C CA . GLN A 1 90 ? -11.413 -1.065 1.208 1.00 98.81 90 GLN A CA 1
ATOM 677 C C . GLN A 1 90 ? -10.255 -2.073 1.087 1.00 98.81 90 GLN A C 1
ATOM 679 O O . GLN A 1 90 ? -9.587 -2.101 0.056 1.00 98.81 90 GLN A O 1
ATOM 684 N N . LEU A 1 91 ? -10.050 -2.959 2.070 1.00 98.62 91 LEU A N 1
ATOM 685 C CA . LEU A 1 91 ? -9.044 -4.029 1.973 1.00 98.62 91 LEU A CA 1
ATOM 686 C C . LEU A 1 91 ? -9.353 -5.049 0.869 1.00 98.62 91 LEU A C 1
ATOM 688 O O . LEU A 1 91 ? -8.440 -5.546 0.205 1.00 98.62 91 LEU A O 1
ATOM 692 N N . GLN A 1 92 ? -10.632 -5.361 0.654 1.00 98.50 92 GLN A N 1
ATOM 693 C CA . GLN A 1 92 ? -11.060 -6.239 -0.437 1.00 98.50 92 GLN A CA 1
ATOM 694 C C . GLN A 1 92 ? -10.839 -5.618 -1.820 1.00 98.50 92 GLN A C 1
ATOM 696 O O . GLN A 1 92 ? -10.604 -6.363 -2.766 1.00 98.50 92 GLN A O 1
ATOM 701 N N . VAL A 1 93 ? -10.881 -4.288 -1.941 1.00 98.81 93 VAL A N 1
ATOM 702 C CA . VAL A 1 93 ? -10.678 -3.558 -3.206 1.00 98.81 93 VAL A CA 1
ATOM 703 C C . VAL A 1 93 ? -9.195 -3.485 -3.606 1.00 98.81 93 VAL A C 1
ATOM 705 O O . VAL A 1 93 ? -8.870 -3.728 -4.768 1.00 98.81 93 VAL A O 1
ATOM 708 N N . ILE A 1 94 ? -8.285 -3.295 -2.645 1.00 98.81 94 ILE A N 1
ATOM 709 C CA . ILE A 1 94 ? -6.835 -3.141 -2.902 1.00 98.81 94 ILE A CA 1
ATOM 710 C C . ILE A 1 94 ? -6.217 -4.360 -3.607 1.00 98.81 94 ILE A C 1
ATOM 712 O O . ILE A 1 94 ? -5.347 -4.233 -4.468 1.00 98.81 94 ILE A O 1
ATOM 716 N N . ILE A 1 95 ? -6.645 -5.577 -3.272 1.00 98.44 95 ILE A N 1
ATOM 717 C CA . ILE A 1 95 ? -6.067 -6.805 -3.844 1.00 98.44 95 ILE A CA 1
ATOM 718 C C . ILE A 1 95 ? -6.347 -6.976 -5.351 1.00 98.44 95 ILE A C 1
ATOM 720 O O . ILE A 1 95 ? -5.391 -7.213 -6.098 1.00 98.44 95 ILE A O 1
ATOM 724 N N . PRO A 1 96 ? -7.600 -6.906 -5.843 1.00 98.62 96 PRO A N 1
ATOM 725 C CA . PRO A 1 96 ? -7.879 -6.949 -7.275 1.00 98.62 96 PRO A CA 1
ATOM 726 C C . PRO A 1 96 ? -7.294 -5.743 -8.021 1.00 98.62 96 PRO A C 1
ATOM 728 O O . PRO A 1 96 ? -6.868 -5.918 -9.163 1.00 98.62 96 PRO A O 1
ATOM 731 N N . GLU A 1 97 ? -7.177 -4.576 -7.378 1.00 98.75 97 GLU A N 1
ATOM 732 C CA . GLU A 1 97 ? -6.454 -3.418 -7.919 1.00 98.75 97 GLU A CA 1
ATOM 733 C C . GLU A 1 97 ? -4.974 -3.730 -8.176 1.00 98.75 97 GLU A C 1
ATOM 735 O O . GLU A 1 97 ? -4.486 -3.549 -9.294 1.00 98.75 97 GLU A O 1
ATOM 740 N N . ILE A 1 98 ? -4.279 -4.298 -7.182 1.00 98.81 98 ILE A N 1
ATOM 741 C CA . ILE A 1 98 ? -2.880 -4.729 -7.308 1.00 98.81 98 ILE A CA 1
ATOM 742 C C . ILE A 1 98 ? -2.728 -5.820 -8.376 1.00 98.81 98 ILE A C 1
ATOM 744 O O . ILE A 1 98 ? -1.783 -5.816 -9.163 1.00 98.81 98 ILE A O 1
ATOM 748 N N . ARG A 1 99 ? -3.659 -6.779 -8.430 1.00 98.31 99 ARG A N 1
ATOM 749 C CA . ARG A 1 99 ? -3.644 -7.866 -9.424 1.00 98.31 99 ARG A CA 1
ATOM 750 C C . ARG A 1 99 ? -4.018 -7.409 -10.834 1.00 98.31 99 ARG A C 1
ATOM 752 O O . ARG A 1 99 ? -3.972 -8.235 -11.744 1.00 98.31 99 ARG A O 1
ATOM 759 N N . ASN A 1 100 ? -4.368 -6.135 -11.025 1.00 98.19 100 ASN A N 1
ATOM 760 C CA . ASN A 1 100 ? -4.904 -5.604 -12.273 1.00 98.19 100 ASN A CA 1
ATOM 761 C C . ASN A 1 100 ? -6.087 -6.424 -12.801 1.00 98.19 100 ASN A C 1
ATOM 763 O O . ASN A 1 100 ? -6.164 -6.745 -13.991 1.00 98.19 100 ASN A O 1
ATOM 767 N N . GLN A 1 101 ? -7.018 -6.780 -11.915 1.00 98.25 101 GLN A N 1
ATOM 768 C CA . GLN A 1 101 ? -8.281 -7.363 -12.343 1.00 98.25 101 GLN A CA 1
ATOM 769 C C . GLN A 1 101 ? -8.995 -6.393 -13.297 1.00 98.25 101 GLN A C 1
ATOM 771 O O . GLN A 1 101 ? -8.981 -5.174 -13.110 1.00 98.25 101 GLN A O 1
ATOM 776 N N . SER A 1 102 ? -9.616 -6.941 -14.345 1.00 97.38 102 SER A N 1
ATOM 777 C CA . SER A 1 102 ? -10.302 -6.139 -15.359 1.00 97.38 102 SER A CA 1
ATOM 778 C C . SER A 1 102 ? -11.332 -5.198 -14.723 1.00 97.38 102 SER A C 1
ATOM 780 O O . SER A 1 102 ? -12.148 -5.624 -13.907 1.00 97.38 102 SER A O 1
ATOM 782 N N . GLY A 1 103 ? -11.271 -3.918 -15.099 1.00 97.19 103 GLY A N 1
ATOM 783 C CA . GLY A 1 103 ? -12.180 -2.874 -14.622 1.00 97.19 103 GLY A CA 1
ATOM 784 C C . GLY A 1 103 ? -11.772 -2.174 -13.323 1.00 97.19 103 GLY A C 1
ATOM 785 O O . GLY A 1 103 ? -12.445 -1.216 -12.956 1.00 97.19 103 GLY A O 1
ATOM 786 N N . VAL A 1 104 ? -10.698 -2.612 -12.652 1.00 98.31 104 VAL A N 1
ATOM 787 C CA . VAL A 1 104 ? -10.214 -2.003 -11.394 1.00 98.31 104 VAL A CA 1
ATOM 788 C C . VAL A 1 104 ? -8.684 -1.900 -11.311 1.00 98.31 104 VAL A C 1
ATOM 790 O O . VAL A 1 104 ? -8.128 -1.868 -10.229 1.00 98.31 104 VAL A O 1
ATOM 793 N N . ALA A 1 105 ? -7.960 -1.925 -12.429 1.00 97.94 105 ALA A N 1
ATOM 794 C CA . ALA A 1 105 ? -6.497 -1.997 -12.416 1.00 97.94 105 ALA A CA 1
ATOM 795 C C . ALA A 1 105 ? -5.823 -0.710 -11.900 1.00 97.94 105 ALA A C 1
ATOM 797 O O . ALA A 1 105 ? -6.016 0.357 -12.481 1.00 97.94 105 ALA A O 1
ATOM 798 N N . GLU A 1 106 ? -4.958 -0.833 -10.886 1.00 98.19 106 GLU A N 1
ATOM 799 C CA . GLU A 1 106 ? -4.181 0.290 -10.328 1.00 98.19 106 GLU A CA 1
ATOM 800 C C . GLU A 1 106 ? -2.679 0.001 -10.177 1.00 98.19 106 GLU A C 1
ATOM 802 O O . GLU A 1 106 ? -1.933 0.850 -9.691 1.00 98.19 106 GLU A O 1
ATOM 807 N N . TRP A 1 107 ? -2.195 -1.166 -10.614 1.00 98.56 107 TRP A N 1
ATOM 808 C CA . TRP A 1 107 ? -0.787 -1.549 -10.504 1.00 98.56 107 TRP A CA 1
ATOM 809 C C . TRP A 1 107 ? -0.013 -1.319 -11.804 1.00 98.56 107 TRP A C 1
ATOM 811 O O . TRP A 1 107 ? -0.088 -2.112 -12.747 1.00 98.56 107 TRP A O 1
ATOM 821 N N . TYR A 1 108 ? 0.799 -0.266 -11.854 1.00 98.06 108 TYR A N 1
ATOM 822 C CA . TYR A 1 108 ? 1.534 0.125 -13.056 1.00 98.06 108 TYR A CA 1
ATOM 823 C C . TYR A 1 108 ? 3.037 0.223 -12.793 1.00 98.06 108 TYR A C 1
ATOM 825 O O . TYR A 1 108 ? 3.517 1.137 -12.132 1.00 98.06 108 TYR A O 1
ATOM 833 N N . THR A 1 109 ? 3.805 -0.714 -13.354 1.00 98.25 109 TH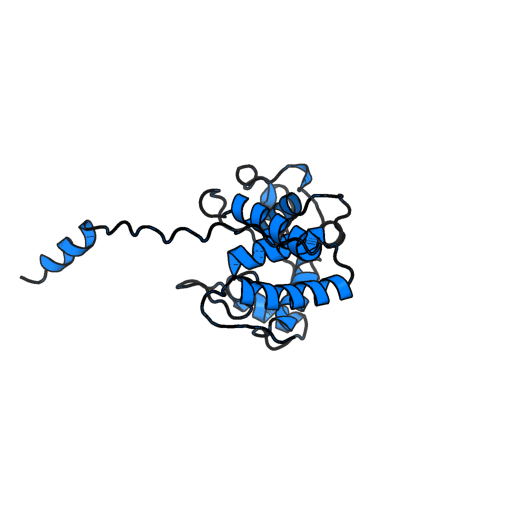R A N 1
ATOM 834 C CA . THR A 1 109 ? 5.242 -0.876 -13.056 1.00 98.25 109 THR A CA 1
ATOM 835 C C . THR A 1 109 ? 6.124 -0.826 -14.300 1.00 98.25 109 THR A C 1
ATOM 837 O O . THR A 1 109 ? 7.243 -1.334 -14.311 1.00 98.25 109 THR A O 1
ATOM 840 N N . THR A 1 110 ? 5.654 -0.209 -15.387 1.00 98.31 110 THR A N 1
ATOM 841 C CA . THR A 1 110 ? 6.513 0.027 -16.558 1.00 98.31 110 THR A CA 1
ATOM 842 C C . THR A 1 110 ? 7.595 1.060 -16.227 1.00 98.31 110 THR A C 1
ATOM 844 O O . THR A 1 110 ? 7.488 1.814 -15.258 1.00 98.31 110 THR A O 1
ATOM 847 N N . SER A 1 111 ? 8.634 1.152 -17.063 1.00 98.19 111 SER A N 1
ATOM 848 C CA . SER A 1 111 ? 9.699 2.146 -16.865 1.00 98.19 111 SER A CA 1
ATOM 849 C C . SER A 1 111 ? 9.170 3.584 -16.768 1.00 98.19 111 SER A C 1
ATOM 851 O O . SER A 1 111 ? 9.707 4.369 -15.992 1.00 98.19 111 SER A O 1
ATOM 853 N N . ALA A 1 112 ? 8.094 3.919 -17.488 1.00 97.81 112 ALA A N 1
ATOM 854 C CA . ALA A 1 112 ? 7.490 5.251 -17.446 1.00 97.81 112 ALA A CA 1
ATOM 855 C C . ALA A 1 112 ? 6.903 5.605 -16.068 1.00 97.81 112 ALA A C 1
ATOM 857 O O . ALA A 1 112 ? 6.904 6.775 -15.700 1.00 97.81 112 ALA A O 1
ATOM 858 N N . PHE A 1 113 ? 6.442 4.607 -15.306 1.00 97.44 113 PHE A N 1
ATOM 859 C CA . PHE A 1 113 ? 5.926 4.798 -13.950 1.00 97.44 113 PHE A CA 1
ATOM 860 C C . PHE A 1 113 ? 7.025 4.716 -12.889 1.00 97.44 113 PHE A C 1
ATOM 862 O O . PHE A 1 113 ? 6.984 5.456 -11.916 1.00 97.44 113 PHE A O 1
ATOM 869 N N . VAL A 1 114 ? 8.031 3.858 -13.081 1.00 98.56 114 VAL A N 1
ATOM 870 C CA . VAL A 1 114 ? 9.063 3.601 -12.061 1.00 98.56 114 VAL A CA 1
ATOM 871 C C . VAL A 1 114 ? 10.214 4.610 -12.114 1.00 98.56 114 VAL A C 1
ATOM 873 O O . VAL A 1 114 ? 10.595 5.161 -11.081 1.00 98.56 114 VAL A O 1
ATOM 876 N N . SER A 1 115 ? 10.774 4.883 -13.299 1.00 98.25 115 SER A N 1
ATOM 877 C CA . SER A 1 115 ? 11.979 5.717 -13.450 1.00 98.25 115 SER A CA 1
ATOM 878 C C . SER A 1 115 ? 11.863 7.134 -12.859 1.00 98.25 115 SER A C 1
ATOM 880 O O . SER A 1 115 ? 12.859 7.612 -12.308 1.00 98.25 115 SER A O 1
ATOM 882 N N . PRO A 1 116 ? 10.699 7.822 -12.900 1.00 98.38 116 PRO A N 1
ATOM 883 C CA . PRO A 1 116 ? 10.548 9.128 -12.250 1.00 98.38 116 PRO A CA 1
ATOM 884 C C . PRO A 1 116 ? 10.849 9.121 -10.743 1.00 98.38 116 PRO A C 1
ATOM 886 O O . PRO A 1 116 ? 11.258 10.144 -10.195 1.00 98.38 116 PRO A O 1
ATOM 889 N N . TYR A 1 117 ? 10.713 7.972 -10.073 1.00 98.50 117 TYR A N 1
ATOM 890 C CA . TYR A 1 117 ? 10.943 7.825 -8.635 1.00 98.50 117 TYR A CA 1
ATOM 891 C C . TYR A 1 117 ? 12.353 7.346 -8.268 1.00 98.50 117 TYR A C 1
ATOM 893 O O . TYR A 1 117 ? 12.590 7.014 -7.107 1.00 98.50 117 TYR A O 1
ATOM 901 N N . TYR A 1 118 ? 13.326 7.332 -9.188 1.00 98.50 118 TYR A N 1
ATOM 902 C CA . TYR A 1 118 ? 14.711 6.957 -8.845 1.00 98.50 118 TYR A CA 1
ATOM 903 C C . TYR A 1 118 ? 15.326 7.860 -7.766 1.00 98.50 118 TYR A C 1
ATOM 905 O O . TYR A 1 118 ? 16.042 7.387 -6.887 1.00 98.50 118 TYR A O 1
ATOM 913 N N . ASN A 1 119 ? 14.949 9.141 -7.733 1.00 97.75 119 ASN A N 1
ATOM 914 C CA . ASN A 1 119 ? 15.338 10.058 -6.653 1.00 97.75 119 ASN A CA 1
ATOM 915 C C . ASN A 1 119 ? 14.568 9.826 -5.334 1.00 97.75 119 ASN A C 1
ATOM 917 O O . ASN A 1 119 ? 14.817 10.511 -4.345 1.00 97.75 119 ASN A O 1
ATOM 921 N N . SER A 1 120 ? 13.628 8.878 -5.325 1.00 98.19 120 SER A N 1
ATOM 922 C CA . SER A 1 120 ? 12.767 8.489 -4.199 1.00 98.19 120 SER A CA 1
ATOM 923 C C . SER A 1 120 ? 12.918 7.000 -3.847 1.00 98.19 120 SER A C 1
ATOM 925 O O . SER A 1 120 ? 11.982 6.367 -3.366 1.00 98.19 120 SER A O 1
ATOM 927 N N . GLY A 1 121 ? 14.097 6.426 -4.111 1.00 97.75 121 GLY A N 1
ATOM 928 C CA . GLY A 1 121 ? 14.453 5.059 -3.724 1.00 97.75 121 GLY A CA 1
ATOM 929 C C . GLY A 1 121 ? 14.022 3.961 -4.697 1.00 97.75 121 GLY A C 1
ATOM 930 O O . GLY A 1 121 ? 14.329 2.797 -4.444 1.00 97.75 121 GLY A O 1
ATOM 931 N N . ALA A 1 122 ? 13.335 4.292 -5.796 1.00 98.50 122 ALA A N 1
ATOM 932 C CA . ALA A 1 122 ? 13.012 3.297 -6.810 1.00 98.50 122 ALA A CA 1
ATOM 933 C C . ALA A 1 122 ? 14.275 2.836 -7.550 1.00 98.50 122 ALA A C 1
ATOM 935 O O . ALA A 1 122 ? 15.219 3.603 -7.742 1.00 98.50 122 ALA A O 1
ATOM 936 N N . THR A 1 123 ? 14.283 1.582 -7.989 1.00 98.56 123 THR A N 1
ATOM 937 C CA . THR A 1 123 ? 15.412 0.959 -8.689 1.00 98.56 123 THR A CA 1
ATOM 938 C C . THR A 1 123 ? 14.936 0.262 -9.958 1.00 98.56 123 THR A C 1
ATOM 940 O O . THR A 1 123 ? 13.762 -0.076 -10.092 1.00 98.56 123 THR A O 1
ATOM 943 N N . SER A 1 124 ? 15.832 0.051 -10.923 1.00 98.25 124 SER A N 1
ATOM 944 C CA . SER A 1 124 ? 15.466 -0.522 -12.227 1.00 98.25 124 SER A CA 1
ATOM 945 C C . SER A 1 124 ? 14.899 -1.943 -12.140 1.00 98.25 124 SER A C 1
ATOM 947 O O . SER A 1 124 ? 14.095 -2.323 -12.985 1.00 98.25 124 SER A O 1
ATOM 949 N N . ASP A 1 125 ? 15.252 -2.710 -11.106 1.00 98.38 125 ASP A N 1
ATOM 950 C CA . ASP A 1 125 ? 14.707 -4.048 -10.855 1.00 98.38 125 ASP A CA 1
ATOM 951 C C . ASP A 1 125 ? 13.250 -4.044 -10.350 1.00 98.38 125 ASP A C 1
ATOM 953 O O . ASP A 1 125 ? 12.647 -5.106 -10.240 1.00 98.38 125 ASP A O 1
ATOM 957 N N . MET A 1 126 ? 12.660 -2.867 -10.103 1.00 98.62 126 MET A N 1
ATOM 958 C CA . MET A 1 126 ? 11.220 -2.683 -9.856 1.00 98.62 126 MET A CA 1
ATOM 959 C C . MET A 1 126 ? 10.385 -2.630 -11.143 1.00 98.62 126 MET A C 1
ATOM 961 O O . MET A 1 126 ? 9.156 -2.715 -11.087 1.00 98.62 126 MET A O 1
ATOM 965 N N . ILE A 1 127 ? 11.022 -2.491 -12.310 1.00 98.75 127 ILE A N 1
ATOM 966 C CA . ILE A 1 127 ? 10.318 -2.427 -13.593 1.00 98.75 127 ILE A CA 1
ATOM 967 C C . ILE A 1 127 ? 9.762 -3.809 -13.950 1.00 98.75 127 ILE A C 1
ATOM 969 O O . ILE A 1 127 ? 10.489 -4.797 -13.992 1.00 98.75 127 ILE A O 1
ATOM 973 N N . GLY A 1 128 ? 8.469 -3.862 -14.262 1.00 98.50 128 GLY A N 1
ATOM 974 C CA . GLY A 1 128 ? 7.780 -5.073 -14.704 1.00 98.50 128 GLY A CA 1
ATOM 975 C C . GLY A 1 128 ? 7.383 -6.028 -13.579 1.00 98.50 128 GLY A C 1
ATOM 976 O O . GLY A 1 128 ? 6.859 -7.101 -13.871 1.00 98.50 128 GLY A O 1
ATOM 977 N N . ILE A 1 129 ? 7.583 -5.653 -12.309 1.00 98.56 129 ILE A N 1
ATOM 978 C CA . ILE A 1 129 ? 7.078 -6.436 -11.176 1.00 98.56 129 ILE A CA 1
ATOM 979 C C . ILE A 1 129 ? 5.554 -6.474 -11.242 1.00 98.56 129 ILE A C 1
ATOM 981 O O . ILE A 1 129 ? 4.883 -5.440 -11.209 1.00 98.56 129 ILE A O 1
ATOM 985 N N . THR A 1 130 ? 5.003 -7.678 -11.351 1.00 98.69 130 THR A N 1
ATOM 986 C CA . THR A 1 130 ? 3.556 -7.906 -11.365 1.00 98.69 130 THR A CA 1
ATOM 987 C C . THR A 1 130 ? 2.969 -7.776 -9.962 1.00 98.69 130 THR A C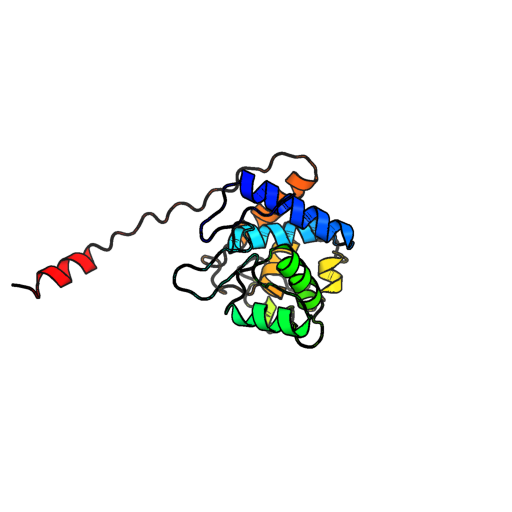 1
ATOM 989 O O . THR A 1 130 ? 3.662 -7.990 -8.963 1.00 98.69 130 THR A O 1
ATOM 992 N N . GLY A 1 131 ? 1.667 -7.499 -9.874 1.00 98.62 131 GLY A N 1
ATOM 993 C CA . GLY A 1 131 ? 0.966 -7.470 -8.592 1.00 98.62 131 GLY A CA 1
ATOM 994 C C . GLY A 1 131 ? 1.092 -8.779 -7.819 1.00 98.62 131 GLY A C 1
ATOM 995 O O . GLY A 1 131 ? 1.319 -8.767 -6.616 1.00 98.62 131 GLY A O 1
ATOM 996 N N . SER A 1 132 ? 1.033 -9.923 -8.508 1.00 98.62 132 SER A N 1
ATOM 997 C CA . SER A 1 132 ? 1.208 -11.237 -7.878 1.00 98.62 132 SER A CA 1
ATOM 998 C C . SER A 1 132 ? 2.597 -11.413 -7.262 1.00 98.62 132 SER A C 1
ATOM 1000 O O . SER A 1 132 ? 2.689 -11.879 -6.132 1.00 98.62 132 SER A O 1
ATOM 1002 N N . GLN A 1 133 ? 3.661 -11.001 -7.964 1.00 98.81 133 GLN A N 1
ATOM 1003 C CA . GLN A 1 133 ? 5.031 -11.052 -7.436 1.00 98.81 133 GLN A CA 1
ATOM 1004 C C . GLN A 1 133 ? 5.207 -10.137 -6.219 1.00 98.81 133 GLN A C 1
ATOM 1006 O O . GLN A 1 133 ? 5.867 -10.528 -5.258 1.00 98.81 133 GLN A O 1
ATOM 1011 N N . PHE A 1 134 ? 4.594 -8.948 -6.243 1.00 98.88 134 PHE A N 1
ATOM 1012 C CA . PHE A 1 134 ? 4.568 -8.042 -5.097 1.00 98.88 134 PHE A CA 1
ATOM 1013 C C . PHE A 1 134 ? 3.829 -8.662 -3.903 1.00 98.88 134 PHE A C 1
ATOM 1015 O O . PHE A 1 134 ? 4.390 -8.744 -2.815 1.00 98.88 134 PHE A O 1
ATOM 1022 N N . LEU A 1 135 ? 2.605 -9.160 -4.101 1.00 98.81 135 LEU A N 1
ATOM 1023 C CA . LEU A 1 135 ? 1.773 -9.748 -3.043 1.00 98.81 135 LEU A CA 1
ATOM 1024 C C . LEU A 1 135 ? 2.416 -10.970 -2.378 1.00 98.81 135 LEU A C 1
ATOM 1026 O O . LEU A 1 135 ? 2.334 -11.115 -1.161 1.00 98.81 135 LEU A O 1
ATOM 1030 N N . SER A 1 136 ? 3.071 -11.830 -3.161 1.00 98.69 136 SER A N 1
ATOM 1031 C CA . SER A 1 136 ? 3.766 -13.009 -2.637 1.00 98.69 136 SER A CA 1
ATOM 1032 C C . SER A 1 136 ? 5.212 -12.734 -2.217 1.00 98.69 136 SER A C 1
ATOM 1034 O O . SER A 1 136 ? 5.900 -13.669 -1.822 1.00 98.69 136 SER A O 1
ATOM 1036 N N . ASN A 1 137 ? 5.711 -11.508 -2.419 1.00 98.75 137 ASN A N 1
ATOM 1037 C CA . ASN A 1 137 ? 7.120 -11.139 -2.286 1.00 98.75 137 ASN A CA 1
ATOM 1038 C C . ASN A 1 137 ? 8.084 -12.162 -2.925 1.00 98.75 137 ASN A C 1
ATOM 1040 O O . ASN A 1 137 ? 9.100 -12.548 -2.346 1.00 98.75 137 ASN A O 1
ATOM 1044 N N . SER A 1 138 ? 7.794 -12.621 -4.148 1.00 98.62 138 SER A N 1
ATOM 1045 C CA . SER A 1 138 ? 8.623 -13.652 -4.799 1.00 98.62 138 SER A CA 1
ATOM 1046 C C . SER A 1 138 ? 10.052 -13.180 -5.099 1.00 98.62 138 SER A C 1
ATOM 1048 O O . SER A 1 138 ? 10.913 -13.989 -5.432 1.00 98.62 138 SER A O 1
ATOM 1050 N N . MET A 1 139 ? 10.304 -11.868 -5.017 1.00 98.44 139 MET A N 1
ATOM 1051 C CA . MET A 1 139 ? 11.634 -11.278 -5.166 1.00 98.44 139 MET A CA 1
ATOM 1052 C C . MET A 1 139 ? 12.490 -11.379 -3.893 1.00 98.44 139 MET A C 1
ATOM 1054 O O . MET A 1 139 ? 13.670 -11.036 -3.945 1.00 98.44 139 MET A O 1
ATOM 1058 N N . ASN A 1 140 ? 11.916 -11.815 -2.762 1.00 98.25 140 ASN A N 1
ATOM 1059 C CA . ASN A 1 140 ? 12.569 -11.843 -1.452 1.00 98.25 140 ASN A CA 1
ATOM 1060 C C . ASN A 1 140 ? 13.142 -10.469 -1.055 1.00 98.25 140 ASN A C 1
ATOM 1062 O O . ASN A 1 140 ? 14.308 -10.326 -0.677 1.00 98.25 140 ASN A O 1
ATOM 1066 N N . TRP A 1 141 ? 12.332 -9.424 -1.222 1.00 98.75 141 TRP A N 1
ATOM 1067 C CA . TRP A 1 141 ? 12.709 -8.054 -0.896 1.00 98.75 141 TRP A CA 1
ATOM 1068 C C . TRP A 1 141 ? 12.320 -7.683 0.528 1.00 98.75 141 TRP A C 1
ATOM 1070 O O . TRP A 1 141 ? 11.410 -8.256 1.126 1.00 98.75 141 TRP A O 1
ATOM 1080 N N . THR A 1 142 ? 13.026 -6.693 1.071 1.00 98.81 142 THR A N 1
ATOM 1081 C CA . THR A 1 142 ? 12.752 -6.183 2.413 1.00 98.81 142 THR A CA 1
ATOM 1082 C C . THR A 1 142 ? 11.466 -5.343 2.439 1.00 98.81 142 THR A C 1
ATOM 1084 O O . THR A 1 142 ? 11.095 -4.766 1.408 1.00 98.81 142 THR A O 1
ATOM 1087 N N . PRO A 1 143 ? 10.820 -5.191 3.613 1.00 98.75 143 PRO A N 1
ATOM 1088 C CA . PRO A 1 143 ? 9.650 -4.327 3.781 1.00 98.75 143 PRO A CA 1
ATOM 1089 C C . PRO A 1 143 ? 9.848 -2.902 3.254 1.00 98.75 143 PRO A C 1
ATOM 1091 O O . PRO A 1 143 ? 8.948 -2.333 2.648 1.00 98.75 143 PRO A O 1
ATOM 1094 N N . GLU A 1 144 ? 11.034 -2.315 3.427 1.00 98.75 144 GLU A N 1
ATOM 1095 C CA . GLU A 1 144 ? 11.328 -0.958 2.960 1.00 98.75 144 GLU A CA 1
ATOM 1096 C C . GLU A 1 144 ? 11.338 -0.866 1.438 1.00 98.75 144 GLU A C 1
ATOM 1098 O O . GLU A 1 144 ? 10.778 0.070 0.870 1.00 98.75 144 GLU A O 1
ATOM 1103 N N . LYS A 1 145 ? 11.954 -1.845 0.765 1.00 98.75 145 LYS A N 1
ATOM 1104 C CA . LYS A 1 145 ? 11.982 -1.876 -0.697 1.00 98.75 145 LYS A CA 1
ATOM 1105 C C . LYS A 1 145 ? 10.586 -2.120 -1.262 1.00 98.75 145 LYS A C 1
ATOM 1107 O O . LYS A 1 145 ? 10.199 -1.474 -2.233 1.00 98.75 145 LYS A O 1
ATOM 1112 N N . LEU A 1 146 ? 9.809 -2.994 -0.626 1.00 98.94 146 LEU A N 1
ATOM 1113 C CA . LEU A 1 146 ? 8.410 -3.218 -0.978 1.00 98.94 146 LEU A CA 1
ATOM 1114 C C . LEU A 1 146 ? 7.543 -1.981 -0.711 1.00 98.94 146 LEU A C 1
ATOM 1116 O O . LEU A 1 146 ? 6.619 -1.726 -1.473 1.00 98.94 146 LEU A O 1
ATOM 1120 N N . ALA A 1 147 ? 7.853 -1.169 0.303 1.00 98.94 147 ALA A N 1
ATOM 1121 C CA . ALA A 1 147 ? 7.137 0.082 0.553 1.00 98.94 147 ALA A CA 1
ATOM 1122 C C . ALA A 1 147 ? 7.322 1.073 -0.598 1.00 98.94 147 ALA A C 1
ATOM 1124 O O . ALA A 1 147 ? 6.356 1.714 -1.009 1.00 98.94 147 ALA A O 1
ATOM 1125 N N . ILE A 1 148 ? 8.536 1.154 -1.154 1.00 98.88 148 ILE A N 1
ATOM 1126 C CA . ILE A 1 148 ? 8.791 1.906 -2.386 1.00 98.88 148 ILE A CA 1
ATOM 1127 C C . ILE A 1 148 ? 8.079 1.256 -3.571 1.00 98.88 148 ILE A C 1
ATOM 1129 O O . ILE A 1 148 ? 7.433 1.964 -4.334 1.00 98.88 148 ILE A O 1
ATOM 1133 N N . MET A 1 149 ? 8.132 -0.071 -3.703 1.00 98.81 149 MET A N 1
ATOM 1134 C CA . MET A 1 149 ? 7.445 -0.789 -4.781 1.00 98.81 149 MET A CA 1
ATOM 1135 C C . MET A 1 149 ? 5.939 -0.493 -4.795 1.00 98.81 149 MET A C 1
ATOM 1137 O O . MET A 1 149 ? 5.384 -0.210 -5.850 1.00 98.81 149 MET A O 1
ATOM 1141 N N . PHE A 1 150 ? 5.291 -0.495 -3.629 1.00 98.88 150 PHE A N 1
ATOM 1142 C CA . PHE A 1 150 ? 3.886 -0.122 -3.491 1.00 98.88 150 PHE A CA 1
ATOM 1143 C C . PHE A 1 150 ? 3.664 1.363 -3.790 1.00 98.88 150 PHE A C 1
ATOM 1145 O O . PHE A 1 150 ? 2.784 1.707 -4.571 1.00 98.88 150 PHE A O 1
ATOM 1152 N N . MET A 1 151 ? 4.514 2.248 -3.258 1.00 98.69 151 MET A N 1
ATOM 1153 C CA . MET A 1 151 ? 4.430 3.684 -3.530 1.00 98.69 151 MET A CA 1
ATOM 1154 C C . MET A 1 151 ? 4.490 3.989 -5.035 1.00 98.69 151 MET A C 1
ATOM 1156 O O . MET A 1 151 ? 3.729 4.817 -5.515 1.00 98.69 151 MET A O 1
ATOM 1160 N N . VAL A 1 152 ? 5.379 3.343 -5.793 1.00 98.06 152 VAL A N 1
ATOM 1161 C CA . VAL A 1 152 ? 5.548 3.630 -7.231 1.00 98.06 152 VAL A CA 1
ATOM 1162 C C . VAL A 1 152 ? 4.596 2.833 -8.115 1.00 98.06 152 VAL A C 1
ATOM 1164 O O . VAL A 1 152 ? 4.165 3.327 -9.151 1.00 98.06 152 VAL A O 1
ATOM 1167 N N . GLY A 1 153 ? 4.279 1.598 -7.724 1.00 98.19 153 GLY A N 1
ATOM 1168 C CA . GLY A 1 153 ? 3.418 0.704 -8.488 1.00 98.19 153 GLY A CA 1
ATOM 1169 C C . GLY A 1 153 ? 1.940 1.026 -8.317 1.00 98.19 153 GLY A C 1
ATOM 1170 O O . GLY A 1 153 ? 1.187 0.862 -9.269 1.00 98.19 153 GLY A O 1
ATOM 1171 N N . TYR A 1 154 ? 1.542 1.528 -7.146 1.00 98.75 154 TYR A N 1
ATOM 1172 C CA . TYR A 1 154 ? 0.147 1.709 -6.750 1.00 98.75 154 TYR A CA 1
ATOM 1173 C C . TYR A 1 154 ? -0.194 3.172 -6.426 1.00 98.75 154 TYR A C 1
ATOM 1175 O O . TYR A 1 154 ? -1.026 3.761 -7.103 1.00 98.75 154 TYR A O 1
ATOM 1183 N N . GLU A 1 155 ? 0.476 3.784 -5.443 1.00 98.12 155 GLU A N 1
ATOM 1184 C CA . GLU A 1 155 ? 0.072 5.108 -4.919 1.00 98.12 155 GLU A CA 1
ATOM 1185 C C . GLU A 1 155 ? 0.380 6.253 -5.896 1.00 98.12 155 GLU A C 1
ATOM 1187 O O . GLU A 1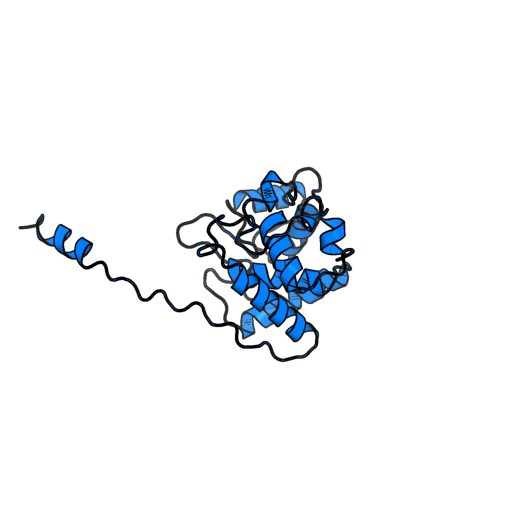 155 ? -0.399 7.185 -6.074 1.00 98.12 155 GLU A O 1
ATOM 1192 N N . ARG A 1 156 ? 1.559 6.190 -6.524 1.00 97.00 156 ARG A N 1
ATOM 1193 C CA . ARG A 1 156 ? 2.117 7.185 -7.451 1.00 97.00 156 ARG A CA 1
ATOM 1194 C C . ARG A 1 156 ? 1.941 8.644 -6.976 1.00 97.00 156 ARG A C 1
ATOM 1196 O O . ARG A 1 156 ? 1.391 9.471 -7.709 1.00 97.00 156 ARG A O 1
ATOM 1203 N N . PRO A 1 157 ? 2.455 9.011 -5.782 1.00 95.25 157 PRO A N 1
ATOM 1204 C CA . PRO A 1 157 ? 2.399 10.385 -5.277 1.00 95.25 157 PRO A CA 1
ATOM 1205 C C . PRO A 1 157 ? 3.326 11.318 -6.082 1.00 95.25 157 PRO A C 1
ATOM 1207 O O . PRO A 1 157 ? 3.958 10.911 -7.053 1.00 95.25 157 PRO A O 1
ATOM 1210 N N . SER A 1 158 ? 3.477 12.577 -5.661 1.00 95.88 158 SER A N 1
ATOM 1211 C CA . SER A 1 158 ? 4.402 13.541 -6.289 1.00 95.88 158 SER A CA 1
ATOM 1212 C C . SER A 1 158 ? 5.793 12.955 -6.614 1.00 95.88 158 SER A C 1
ATOM 1214 O O . SER A 1 158 ? 6.392 12.242 -5.808 1.00 95.88 158 SER A O 1
ATOM 1216 N N . TYR A 1 159 ? 6.361 13.307 -7.771 1.00 96.12 159 TYR A N 1
ATOM 1217 C CA . TYR A 1 159 ? 7.738 12.926 -8.123 1.00 96.12 159 TYR A CA 1
ATOM 1218 C C . TYR A 1 159 ? 8.801 13.659 -7.290 1.00 96.12 159 TYR A C 1
ATOM 1220 O O . TYR A 1 159 ? 9.964 13.259 -7.292 1.00 96.12 159 TYR A O 1
ATOM 1228 N N . ASP A 1 160 ? 8.427 14.723 -6.571 1.00 96.62 160 ASP A N 1
ATOM 1229 C CA . ASP A 1 160 ? 9.345 15.432 -5.683 1.00 96.62 160 ASP A CA 1
ATOM 1230 C C . ASP A 1 160 ? 9.609 14.614 -4.400 1.00 96.62 160 ASP A C 1
ATOM 1232 O O . ASP A 1 160 ? 8.686 14.436 -3.590 1.00 96.62 160 ASP A O 1
ATOM 1236 N N . PRO A 1 161 ? 10.860 14.172 -4.153 1.00 95.25 161 PRO A N 1
ATOM 1237 C CA . PRO A 1 161 ? 11.223 13.406 -2.958 1.00 95.25 161 PRO A CA 1
ATOM 1238 C C . PRO A 1 161 ? 10.975 14.158 -1.644 1.00 95.25 161 PRO A C 1
ATOM 1240 O O . PRO A 1 161 ? 10.832 13.533 -0.593 1.00 95.25 161 PRO A O 1
ATOM 1243 N N . ASN A 1 162 ? 10.900 15.493 -1.672 1.00 94.00 162 ASN A N 1
ATOM 1244 C CA . ASN A 1 162 ? 10.581 16.284 -0.480 1.00 94.00 162 ASN A CA 1
ATOM 1245 C C . ASN A 1 162 ? 9.092 16.229 -0.113 1.00 94.00 162 ASN A C 1
ATOM 1247 O O . ASN A 1 162 ? 8.725 16.540 1.022 1.00 94.00 162 ASN A O 1
ATOM 1251 N N . THR A 1 163 ? 8.247 15.825 -1.062 1.00 94.12 163 THR A N 1
ATOM 1252 C CA . THR A 1 163 ? 6.791 15.821 -0.928 1.00 94.12 163 THR A CA 1
ATOM 1253 C C . THR A 1 163 ? 6.233 14.404 -0.779 1.00 94.12 163 THR A C 1
ATOM 1255 O O . THR A 1 163 ? 5.315 14.199 0.005 1.00 94.12 163 THR A O 1
ATOM 1258 N N . ASN A 1 164 ? 6.787 13.398 -1.465 1.00 94.56 164 ASN A N 1
ATOM 1259 C CA . ASN A 1 164 ? 6.233 12.033 -1.426 1.00 94.56 164 ASN A CA 1
ATOM 1260 C C . ASN A 1 164 ? 6.553 11.218 -0.165 1.00 94.56 164 ASN A C 1
ATOM 1262 O O . ASN A 1 164 ? 5.951 10.164 0.053 1.00 94.56 164 ASN A O 1
ATOM 1266 N N . HIS A 1 165 ? 7.470 11.707 0.673 1.00 95.62 165 HIS A N 1
ATOM 1267 C CA . HIS A 1 165 ? 7.819 11.110 1.964 1.00 95.62 165 HIS A CA 1
ATOM 1268 C C . HIS A 1 165 ? 8.350 9.667 1.882 1.00 95.62 165 HIS A C 1
ATOM 1270 O O . HIS A 1 165 ? 8.154 8.884 2.816 1.00 95.62 165 HIS A O 1
ATOM 1276 N N . TYR A 1 166 ? 9.061 9.310 0.809 1.00 98.06 166 TYR A N 1
ATOM 1277 C CA . TYR A 1 166 ? 9.530 7.940 0.579 1.00 98.06 166 TYR A CA 1
ATOM 1278 C C . TYR A 1 166 ? 10.341 7.343 1.749 1.00 98.06 166 TYR A C 1
ATOM 1280 O O . TYR A 1 166 ? 10.085 6.207 2.147 1.00 98.06 166 TYR A O 1
ATOM 1288 N N . GLN A 1 167 ? 11.239 8.103 2.401 1.00 98.19 167 GLN A N 1
ATOM 1289 C CA . GLN A 1 167 ? 11.989 7.574 3.557 1.00 98.19 167 GLN A CA 1
ATOM 1290 C C . GLN A 1 167 ? 11.101 7.312 4.781 1.00 98.19 167 GLN A C 1
ATOM 1292 O O . GLN A 1 167 ? 11.394 6.413 5.576 1.00 98.19 167 GLN A O 1
ATOM 1297 N N . ARG A 1 168 ? 10.017 8.085 4.956 1.00 97.56 168 ARG A N 1
ATOM 1298 C CA . ARG A 1 168 ? 9.050 7.836 6.036 1.00 97.56 168 ARG A CA 1
ATOM 1299 C C . ARG A 1 168 ? 8.265 6.564 5.757 1.00 97.56 168 ARG A C 1
ATOM 1301 O O . ARG A 1 168 ? 8.140 5.759 6.666 1.00 97.56 168 ARG A O 1
ATOM 1308 N N . ARG A 1 169 ? 7.838 6.335 4.512 1.00 98.44 169 ARG A N 1
ATOM 1309 C CA . ARG A 1 169 ? 7.162 5.090 4.099 1.00 98.44 169 ARG A CA 1
ATOM 1310 C C . ARG A 1 169 ? 8.042 3.862 4.340 1.00 98.44 169 ARG A C 1
ATOM 1312 O O . ARG A 1 169 ? 7.572 2.887 4.916 1.00 98.44 169 ARG A O 1
ATOM 1319 N N . MET A 1 170 ? 9.333 3.939 3.997 1.00 98.62 170 MET A N 1
ATOM 1320 C CA . MET A 1 170 ? 10.318 2.888 4.301 1.00 98.62 170 MET A CA 1
ATOM 1321 C C . MET A 1 170 ? 10.438 2.628 5.809 1.00 98.62 170 MET A C 1
ATOM 1323 O O . MET A 1 170 ? 10.336 1.487 6.253 1.00 98.62 170 MET A O 1
ATOM 1327 N N . THR A 1 171 ? 10.622 3.688 6.604 1.00 98.31 171 THR A N 1
ATOM 1328 C CA . THR A 1 171 ? 10.728 3.583 8.070 1.00 98.31 171 THR A CA 1
ATOM 1329 C C . THR A 1 171 ? 9.461 2.983 8.684 1.00 98.31 171 THR A C 1
ATOM 1331 O O . THR A 1 171 ? 9.552 2.051 9.480 1.00 98.31 171 THR A O 1
ATOM 1334 N N . SER A 1 172 ? 8.283 3.466 8.283 1.00 98.44 172 SER A N 1
ATOM 1335 C CA . SER A 1 172 ? 6.992 2.945 8.736 1.00 98.44 172 SER A CA 1
ATOM 1336 C C . SER A 1 172 ? 6.836 1.465 8.376 1.00 98.44 172 SER A C 1
ATOM 1338 O O . SER A 1 172 ? 6.467 0.671 9.234 1.00 98.44 172 SER A O 1
ATOM 1340 N N . ALA A 1 173 ? 7.210 1.046 7.163 1.00 98.69 173 ALA A N 1
ATOM 1341 C CA . ALA A 1 173 ? 7.165 -0.366 6.783 1.00 98.69 173 ALA A CA 1
ATOM 1342 C C . ALA A 1 173 ? 8.082 -1.245 7.649 1.00 98.69 173 ALA A C 1
ATOM 1344 O O . ALA A 1 173 ? 7.670 -2.312 8.098 1.00 98.69 173 ALA A O 1
ATOM 1345 N N . ARG A 1 174 ? 9.304 -0.792 7.960 1.00 98.31 174 ARG A N 1
ATOM 1346 C CA . ARG A 1 174 ? 10.170 -1.500 8.919 1.00 98.31 174 ARG A CA 1
ATOM 1347 C C . ARG A 1 174 ? 9.540 -1.573 10.313 1.00 98.31 174 ARG A C 1
ATOM 1349 O O . ARG A 1 174 ? 9.644 -2.608 10.968 1.00 98.31 174 ARG A O 1
ATOM 1356 N N . ASN A 1 175 ? 8.887 -0.507 10.768 1.00 97.44 175 ASN A N 1
ATOM 1357 C CA . ASN A 1 175 ? 8.220 -0.487 12.069 1.00 97.44 175 ASN A CA 1
ATOM 1358 C C . ASN A 1 175 ? 7.053 -1.482 12.132 1.00 97.44 175 ASN A C 1
ATOM 1360 O O . ASN A 1 175 ? 6.974 -2.232 13.101 1.00 97.44 175 ASN A O 1
ATOM 1364 N N . TRP A 1 176 ? 6.211 -1.560 11.097 1.00 98.19 176 TRP A N 1
ATOM 1365 C CA . TRP A 1 176 ? 5.116 -2.538 11.033 1.00 98.19 176 TRP A CA 1
ATOM 1366 C C . TRP A 1 176 ? 5.609 -3.979 10.901 1.00 98.19 176 TRP A C 1
ATOM 1368 O O . TRP A 1 176 ? 5.034 -4.879 11.511 1.00 98.19 176 TRP A O 1
ATOM 1378 N N . TRP A 1 177 ? 6.719 -4.198 10.193 1.00 98.12 177 TRP A N 1
ATOM 1379 C CA . TRP A 1 177 ? 7.397 -5.493 10.198 1.00 98.12 177 TRP A CA 1
ATOM 1380 C C . TRP A 1 177 ? 7.811 -5.889 11.616 1.00 98.12 177 TRP A C 1
ATOM 1382 O O . TRP A 1 177 ? 7.474 -6.971 12.079 1.00 98.12 177 TRP A O 1
ATOM 1392 N N . ASN A 1 178 ? 8.500 -4.998 12.332 1.00 96.69 178 ASN A N 1
ATOM 1393 C CA . ASN A 1 178 ? 8.926 -5.241 13.709 1.00 96.69 178 ASN A CA 1
ATOM 1394 C C . ASN A 1 178 ? 7.726 -5.491 14.640 1.00 96.69 178 ASN A C 1
ATOM 1396 O O . ASN A 1 178 ? 7.759 -6.440 15.423 1.00 96.69 178 ASN A O 1
ATOM 1400 N N . TYR A 1 179 ? 6.656 -4.705 14.495 1.00 95.81 179 TYR A N 1
ATOM 1401 C CA . TYR A 1 179 ? 5.400 -4.874 15.227 1.00 95.81 179 TYR A CA 1
ATOM 1402 C C . TYR A 1 179 ? 4.821 -6.285 15.048 1.00 95.81 179 TYR A C 1
ATOM 1404 O O . TYR A 1 179 ? 4.534 -6.966 16.030 1.00 95.81 179 TYR A O 1
ATOM 1412 N N . MET A 1 180 ? 4.757 -6.783 13.809 1.00 95.38 180 MET A N 1
ATOM 1413 C CA . MET A 1 180 ? 4.296 -8.146 13.515 1.00 95.38 180 MET A CA 1
ATOM 1414 C C . MET A 1 180 ? 5.185 -9.253 14.094 1.00 95.38 180 MET A C 1
ATOM 1416 O O . MET A 1 180 ? 4.699 -10.365 14.296 1.00 95.38 180 MET A O 1
ATOM 1420 N N . GLN A 1 181 ? 6.456 -8.958 14.376 1.00 92.31 181 GLN A N 1
ATOM 1421 C CA . GLN A 1 181 ? 7.396 -9.865 15.046 1.00 92.31 181 GLN A CA 1
ATOM 1422 C C . GLN A 1 181 ? 7.351 -9.745 16.582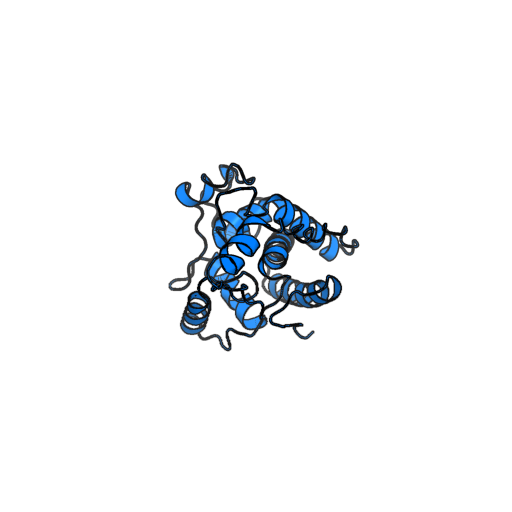 1.00 92.31 181 GLN A C 1
ATOM 1424 O O . GLN A 1 181 ? 8.197 -10.314 17.274 1.00 92.31 181 GLN A O 1
ATOM 1429 N N . GLY A 1 182 ? 6.401 -8.981 17.135 1.00 85.50 182 GLY A N 1
ATOM 1430 C CA . GLY A 1 182 ? 6.280 -8.743 18.574 1.00 85.50 182 GLY A CA 1
ATOM 1431 C C . GLY A 1 182 ? 7.340 -7.795 19.142 1.00 85.50 182 GLY A C 1
ATOM 1432 O O . GLY A 1 182 ? 7.547 -7.765 20.354 1.00 85.50 182 GLY A O 1
ATOM 1433 N N . GLN A 1 183 ? 8.029 -7.031 18.288 1.00 67.62 183 GLN A N 1
ATOM 1434 C CA . GLN A 1 183 ? 8.957 -5.985 18.713 1.00 67.62 183 GLN A CA 1
ATOM 1435 C C . GLN A 1 183 ? 8.206 -4.652 18.819 1.00 67.62 183 GLN A C 1
ATOM 1437 O O . GLN A 1 183 ? 7.417 -4.332 17.927 1.00 67.62 183 GLN A O 1
ATOM 1442 N N . PRO A 1 184 ? 8.438 -3.844 19.870 1.00 58.84 184 PRO A N 1
ATOM 1443 C CA . PRO A 1 184 ? 7.775 -2.553 19.989 1.00 58.84 184 PRO A CA 1
ATOM 1444 C C . PRO A 1 184 ? 8.132 -1.668 18.782 1.00 58.84 184 PRO A C 1
ATOM 1446 O O . PRO A 1 184 ? 9.296 -1.650 18.362 1.00 58.84 184 PRO A O 1
ATOM 1449 N N . PRO A 1 185 ? 7.166 -0.926 18.211 1.00 56.03 185 PRO A N 1
ATOM 1450 C CA . PRO A 1 185 ? 7.447 -0.047 17.090 1.00 56.03 185 PRO A CA 1
ATOM 1451 C C . PRO A 1 185 ? 8.427 1.041 17.537 1.00 56.03 185 PRO A C 1
ATOM 1453 O O . PRO A 1 185 ? 8.252 1.681 18.577 1.00 56.03 185 PRO A O 1
ATOM 1456 N N . THR A 1 186 ? 9.478 1.267 16.749 1.00 57.25 186 THR A N 1
ATOM 1457 C CA . THR A 1 186 ? 10.355 2.422 16.971 1.00 57.25 186 THR A CA 1
ATOM 1458 C C . THR A 1 186 ? 9.512 3.678 16.762 1.00 57.25 186 THR A C 1
ATOM 1460 O O . THR A 1 186 ? 8.800 3.726 15.758 1.00 57.25 186 THR A O 1
ATOM 1463 N N . PRO A 1 187 ? 9.571 4.705 17.632 1.00 53.09 187 PRO A N 1
ATOM 1464 C CA . PRO A 1 187 ? 8.791 5.919 17.435 1.00 53.09 187 PRO A CA 1
ATOM 1465 C C . PRO A 1 187 ? 9.048 6.501 16.042 1.00 53.09 187 PRO A C 1
ATOM 1467 O O . PRO A 1 187 ? 10.134 7.020 15.769 1.00 53.09 187 PRO A O 1
ATOM 1470 N N . THR A 1 188 ? 8.062 6.418 15.145 1.00 53.28 188 THR A N 1
ATOM 1471 C CA . THR A 1 188 ? 8.121 7.144 13.879 1.00 53.28 188 THR A CA 1
ATOM 1472 C C . THR A 1 188 ? 8.119 8.627 14.247 1.00 53.28 188 THR A C 1
ATOM 1474 O O . THR A 1 188 ? 7.243 9.055 15.007 1.00 53.28 188 THR A O 1
ATOM 1477 N N . PRO A 1 189 ? 9.079 9.446 13.777 1.00 41.81 189 PRO A N 1
ATOM 1478 C CA . PRO A 1 189 ? 9.033 10.874 14.033 1.00 41.81 189 PRO A CA 1
ATOM 1479 C C . PRO A 1 189 ? 7.683 11.397 13.552 1.00 41.81 189 PRO A C 1
ATOM 1481 O O . PRO A 1 189 ? 7.390 11.347 12.353 1.00 41.81 189 PRO A O 1
ATOM 1484 N N . LEU A 1 190 ? 6.855 11.881 14.485 1.00 39.78 190 LEU A N 1
ATOM 1485 C CA . LEU A 1 190 ? 5.636 12.594 14.129 1.00 39.78 190 LEU A CA 1
ATOM 1486 C C . LEU A 1 190 ? 6.030 13.667 13.110 1.00 39.78 190 LEU A C 1
ATOM 1488 O O . LEU A 1 190 ? 7.072 14.314 13.301 1.00 39.78 190 LEU A O 1
ATOM 1492 N N . PRO A 1 191 ? 5.245 13.877 12.037 1.00 40.41 191 PRO A N 1
ATOM 1493 C CA . PRO A 1 191 ? 5.504 14.985 11.141 1.00 40.41 191 PRO A CA 1
ATOM 1494 C C . PRO A 1 191 ? 5.629 16.231 12.012 1.00 40.41 191 PRO A C 1
ATOM 1496 O O . PRO A 1 191 ? 4.714 16.570 12.770 1.00 40.41 191 PRO A O 1
ATOM 1499 N N . LYS A 1 192 ? 6.801 16.880 11.971 1.00 33.25 192 LYS A N 1
ATOM 1500 C CA . LYS A 1 192 ? 6.964 18.186 12.604 1.00 33.25 192 LYS A CA 1
ATOM 1501 C C . LYS A 1 192 ? 5.810 19.012 12.065 1.00 33.25 192 LYS A C 1
ATOM 1503 O O . LYS A 1 192 ? 5.734 19.191 10.848 1.00 33.25 192 LYS A O 1
ATOM 1508 N N . ARG A 1 193 ? 4.914 19.485 12.947 1.00 32.38 193 ARG A N 1
ATOM 1509 C CA . ARG A 1 193 ? 3.946 20.528 12.583 1.00 32.38 193 ARG A CA 1
ATOM 1510 C C . ARG A 1 193 ? 4.722 21.515 11.718 1.00 32.38 193 ARG A C 1
ATOM 1512 O O . ARG A 1 193 ? 5.785 21.950 12.186 1.00 32.38 193 ARG A O 1
ATOM 1519 N N . PRO A 1 194 ? 4.274 21.827 10.489 1.00 33.62 194 PRO A N 1
ATOM 1520 C CA . PRO A 1 194 ? 4.927 22.867 9.729 1.00 33.62 194 PRO A CA 1
ATOM 1521 C C . PRO A 1 194 ? 4.984 24.060 10.672 1.00 33.62 194 PRO A C 1
ATOM 1523 O O . PRO A 1 194 ? 3.947 24.511 11.166 1.00 33.62 194 PRO A O 1
ATOM 1526 N N . LYS A 1 195 ? 6.196 24.506 11.024 1.00 36.19 195 LYS A N 1
ATOM 1527 C CA . LYS A 1 195 ? 6.356 25.817 11.639 1.00 36.19 195 LYS A CA 1
ATOM 1528 C C . LYS A 1 195 ? 5.793 26.740 10.583 1.00 36.19 195 LYS A C 1
ATOM 1530 O O . LYS A 1 195 ? 6.448 26.944 9.563 1.00 36.19 195 LYS A O 1
ATOM 1535 N N . GLY A 1 196 ? 4.537 27.147 10.762 1.00 33.62 196 GLY A N 1
ATOM 1536 C CA . GLY A 1 196 ? 3.853 28.002 9.819 1.00 33.62 196 GLY A CA 1
ATOM 1537 C C . GLY A 1 196 ? 4.802 29.149 9.545 1.00 33.62 196 GLY A C 1
ATOM 1538 O O . GLY A 1 196 ? 5.146 29.899 10.460 1.00 33.62 196 GLY A O 1
ATOM 1539 N N . LYS A 1 197 ? 5.295 29.241 8.309 1.00 36.69 197 LYS A N 1
ATOM 1540 C CA . LYS A 1 197 ? 5.852 30.494 7.833 1.00 36.69 197 LYS A CA 1
ATOM 1541 C C . LYS A 1 197 ? 4.653 31.422 7.823 1.00 36.69 197 LYS A C 1
ATOM 1543 O O . LYS A 1 197 ? 3.854 31.409 6.892 1.00 36.69 197 LYS A O 1
ATOM 1548 N N . PHE A 1 198 ? 4.466 32.124 8.933 1.00 40.19 198 PHE A N 1
ATOM 1549 C CA . PHE A 1 198 ? 3.521 33.211 9.041 1.00 40.19 198 PHE A CA 1
ATOM 1550 C C . PHE A 1 198 ? 3.997 34.245 8.023 1.00 40.19 198 PHE A C 1
ATOM 1552 O O . PHE A 1 198 ? 4.909 35.026 8.287 1.00 40.19 198 PHE A O 1
ATOM 1559 N N . ASN A 1 199 ? 3.470 34.168 6.800 1.00 34.75 199 ASN A N 1
ATOM 1560 C CA . ASN A 1 199 ? 3.758 35.134 5.755 1.00 34.75 199 ASN A CA 1
ATOM 1561 C C . ASN A 1 199 ? 3.066 36.439 6.157 1.00 34.75 199 ASN A C 1
ATOM 1563 O O . ASN A 1 199 ? 1.938 36.725 5.761 1.00 34.75 199 ASN A O 1
ATOM 1567 N N . PHE A 1 200 ? 3.779 37.245 6.946 1.00 39.16 200 PHE A N 1
ATOM 1568 C CA . PHE A 1 200 ? 3.396 38.590 7.386 1.00 39.16 200 PHE A CA 1
ATOM 1569 C C . PHE A 1 200 ? 3.040 39.521 6.202 1.00 39.16 200 PHE A C 1
ATOM 1571 O O . PHE A 1 200 ? 2.362 40.533 6.362 1.00 39.16 200 PHE A O 1
ATOM 1578 N N . LEU A 1 201 ? 3.437 39.139 4.982 1.00 42.19 201 LEU A N 1
ATOM 1579 C CA . LEU A 1 201 ? 3.166 39.835 3.723 1.00 42.19 201 LEU A CA 1
ATOM 1580 C C . LEU A 1 201 ? 1.693 39.815 3.274 1.00 42.19 201 LEU A C 1
ATOM 1582 O O . LEU A 1 201 ? 1.279 40.734 2.569 1.00 42.19 201 LEU A O 1
ATOM 1586 N N . LEU A 1 202 ? 0.882 38.833 3.689 1.00 43.47 202 LEU A N 1
ATOM 1587 C CA . LEU A 1 202 ? -0.542 38.777 3.309 1.00 43.47 202 LEU A CA 1
ATOM 1588 C C . LEU A 1 202 ? -1.461 39.527 4.285 1.00 43.47 202 LEU A C 1
ATOM 1590 O O . LEU A 1 202 ? -2.537 39.970 3.887 1.00 43.47 202 LEU A O 1
ATOM 1594 N N . TYR A 1 203 ? -1.026 39.751 5.529 1.00 40.94 203 TYR A N 1
ATOM 1595 C CA . TYR A 1 203 ? -1.816 40.483 6.528 1.00 40.94 203 TYR A CA 1
ATOM 1596 C C . TYR A 1 203 ? -1.789 42.008 6.304 1.00 40.94 203 TYR A C 1
ATOM 1598 O O . TYR A 1 203 ? -2.777 42.696 6.551 1.00 40.94 203 TYR A O 1
ATOM 1606 N N . ASN A 1 204 ? -0.708 42.543 5.724 1.00 38.12 204 ASN A N 1
ATOM 1607 C CA . ASN A 1 204 ? -0.564 43.987 5.487 1.00 38.12 204 ASN A CA 1
ATOM 1608 C C . ASN A 1 204 ? -1.181 44.490 4.169 1.00 38.12 204 ASN A C 1
ATOM 1610 O O . ASN A 1 204 ? -1.286 45.700 3.978 1.00 38.12 204 ASN A O 1
ATOM 1614 N N . ARG A 1 205 ? -1.626 43.600 3.268 1.00 42.88 205 ARG A N 1
ATOM 1615 C CA . ARG A 1 205 ? -2.339 43.996 2.036 1.00 42.88 205 ARG A CA 1
ATOM 1616 C C . ARG A 1 205 ? -3.846 44.182 2.234 1.00 42.88 205 ARG A C 1
ATOM 1618 O O . ARG A 1 205 ? -4.431 44.981 1.514 1.00 42.88 205 ARG A O 1
ATOM 1625 N N . LYS A 1 206 ? -4.461 43.521 3.225 1.00 41.97 206 LYS A N 1
ATOM 1626 C CA . LYS A 1 206 ? -5.890 43.713 3.542 1.00 41.97 206 LYS A CA 1
ATOM 1627 C C . LYS A 1 206 ? -6.174 45.007 4.314 1.00 41.97 206 LYS A C 1
ATOM 1629 O O . LYS A 1 206 ? -7.164 45.659 4.027 1.00 41.97 206 LYS A O 1
ATOM 1634 N N . LYS A 1 207 ? -5.273 45.459 5.195 1.00 42.47 207 LYS A N 1
ATOM 1635 C CA . LYS A 1 207 ? -5.467 46.708 5.965 1.00 42.47 207 LYS A CA 1
ATOM 1636 C C . LYS A 1 207 ? -5.281 48.015 5.179 1.00 42.47 207 LYS A C 1
ATOM 1638 O O . LYS A 1 207 ? -5.537 49.077 5.729 1.00 42.47 207 LYS A O 1
ATOM 1643 N N . ARG A 1 208 ? -4.818 47.966 3.924 1.00 46.59 208 ARG A N 1
ATOM 1644 C CA . ARG A 1 208 ? -4.596 49.160 3.082 1.00 46.59 208 ARG A CA 1
ATOM 1645 C C . ARG A 1 208 ? -5.690 49.408 2.039 1.00 46.59 208 ARG A C 1
ATOM 1647 O O . ARG A 1 208 ? -5.563 50.359 1.284 1.00 46.59 208 ARG A O 1
ATOM 1654 N N . MET A 1 209 ? -6.716 48.556 1.983 1.00 50.09 209 MET A N 1
ATOM 1655 C CA . MET A 1 209 ? -7.874 48.731 1.093 1.00 50.09 209 MET A CA 1
ATOM 1656 C C . MET A 1 209 ? -9.182 49.003 1.852 1.00 50.09 209 MET A C 1
ATOM 1658 O O . MET A 1 209 ? -10.240 49.019 1.239 1.00 50.09 209 MET A O 1
ATOM 1662 N N . GLU A 1 210 ? -9.112 49.223 3.169 1.00 48.03 210 GLU A N 1
ATOM 1663 C CA . GLU A 1 210 ? -10.273 49.536 4.021 1.00 48.03 210 GLU A CA 1
ATOM 1664 C C . GLU A 1 210 ? -10.128 50.867 4.786 1.00 48.03 210 GLU A C 1
ATOM 1666 O O . GLU A 1 210 ? -10.890 51.116 5.711 1.00 48.03 210 GLU A O 1
ATOM 1671 N N . ASN A 1 211 ? -9.194 51.738 4.384 1.00 43.25 211 ASN A N 1
ATOM 1672 C CA . ASN A 1 211 ? -9.141 53.142 4.816 1.00 43.25 211 ASN A CA 1
ATOM 1673 C C . ASN A 1 211 ? -9.000 54.057 3.603 1.00 43.25 211 ASN A C 1
ATOM 1675 O O . ASN A 1 211 ? -8.058 53.807 2.815 1.00 43.25 211 ASN A O 1
#

Radius of gyration: 18.43 Å; chains: 1; bounding box: 36×69×37 Å

Secondary structure (DSSP, 8-state):
------SSPPPHHHHHHHHHHHHHHHHHTT--HHHHHHHHHHHHHHHSS-TT-B-TTS--BTTTTBSSTHHHHHHHHHHT---TT-HHHHHHHHHHHHTT-TT------SHHHHGGGGGGT--GGGTT--HHHHHTTTT---HHHHHHHHIIIII---S-HHHH-HHHHHHHHHHHHHHHTTPPPP---PPP-------HHHHHHHTTS--

Sequence (211 aa):
MSWIARQGALTQSEMENNADIVIAYYRSIGIDDSTISAILGNMENESTINPLRQETGGQGFGLVQWTPVSVLQSHCTTLGLSPYTDGDVQLQVIIPEIRNQSGVAEWYTTSAFVSPYYNSGATSDMIGITGSQFLSNSMNWTPEKLAIMFMVGYERPSYDPNTNHYQRRMTSARNWWNYMQGQPPTPTPLPKRPKGKFNFLLYNRKKRMEN

pLDDT: mean 89.72, std 18.89, range [32.38, 98.94]

Foldseek 3Di:
DAQDADQDADDPVNLVVLLVVLVVVLVVVPFDLLLSLLLSLQLCVQHVSHQAHDDDVAQFGGSLGPHNPVLLVQLCVVVVHDDSSGNVSVSVSVLCCQQVPPRNDQFDQACVQQVLCVVLVGDPVLHPQGSVCLRNVVVVDGSLNSNSSCCRGGNSPDSDNVPSVSVSSSLSSVQSSCVVVVHHRDPRPDPDPPPPPPPPVVVVVVVVVPD